Protein AF-0000000078039958 (afdb_homodimer)

Organism: NCBI:txid764290

pLDDT: mean 95.99, std 3.37, range [76.94, 98.94]

Nearest PDB structures (foldseek):
  6fdg-assembly1_D  TM=9.325E-01  e=1.953E-12  Staphylococcus aureus
  5kl9-assembly1_B  TM=9.185E-01  e=2.148E-10  Escherichia coli O157:H7
  5t06-assembly1_C  TM=9.312E-01  e=2.546E-10  Escherichia coli O157:H7
  5t06-assembly1_B  TM=9.084E-01  e=5.317E-10  Escherichia coli O157:H7
  5eo2-assembly2_C  TM=9.190E-01  e=1.392E-09  Staphylococcus aureus subsp. aureus Mu50

Secondary structure (DSSP, 8-state):
---EEEEPPGGGB-TTSSB-HHHHHHHHHHHHHHHHHHTT--HHHHHHTT-B--EEEEEEEE-S---TT-EEEEEEEEEEEETTEEEEEEEEE-TT--EEEEEEEEEE-B-TTSPBP-HHHH-HHHHHHHHHHHHH-/---EEEEPPGGGB-TTSSB-HHHHHHHHHHHHHHHHHHTT--HHHHHHTT-B--EEEEEEEE-S---TT-EEEEEEEEEEEETTEEEEEEEEE-TTS-EEEEEEEEEE-B-TTSPBP-HHHH-HHHHHHHHHHHHH-

Foldseek 3Di:
DWDDKDADAQVQADPVQWGDPVVVVVVVVVVVQVVCVVLPRHPVNCVVQQKDKDWDDKDKDFDATHHHRWMKIKDKAWDDDDFQKTKMWIWIATPVRHTGMIMMIMIGMAGNVRHGDGCCVPPVSSSVSNVVRVVVD/DWDDKDADAQVQADPVQWGDPVVVVVVVVVVVQVVCVVLPRHPVNCVVQQKDKDWDDKDKDFDATHHHRWMKIKDKAWDDDDFQKTKMWIWIATPVRHTGMIMMIMIGMAGNVRHGDGCCVPPVSSSVSNVVRVVVD

Solvent-accessible surface area (backbone atoms only — not comparable to full-atom values): 14272 Å² total; per-residue (Å²): 88,75,83,47,69,45,68,40,46,72,86,47,36,42,98,86,58,29,49,36,76,48,52,58,54,50,48,50,50,54,48,48,50,52,49,31,44,74,59,70,56,31,66,68,56,40,47,74,72,41,38,44,67,52,70,38,30,39,36,38,38,46,68,42,88,51,33,63,71,38,38,35,38,42,34,41,43,72,73,39,81,52,65,38,34,40,24,37,37,38,44,28,24,38,81,86,66,48,62,28,34,42,35,38,38,30,31,38,31,24,37,82,86,69,43,76,36,51,38,60,78,78,36,44,68,46,41,52,52,51,52,52,52,53,72,71,103,89,76,84,46,70,45,67,40,46,73,85,48,35,43,98,86,58,29,50,37,75,47,51,58,54,50,47,50,51,54,48,48,50,52,51,30,43,77,59,71,55,30,64,68,56,39,47,74,72,40,37,46,68,53,71,38,30,40,34,40,37,47,69,43,87,53,33,64,72,38,39,34,38,43,35,41,45,71,73,39,82,52,67,36,34,42,23,36,38,37,43,30,23,38,80,85,66,47,63,28,33,42,36,38,38,32,32,40,31,24,37,83,85,70,43,75,36,50,38,60,77,78,36,44,68,45,42,51,53,53,51,52,52,54,72,71,103

InterPro domains:
  IPR006684 Acyl-CoA thioester hydrolase YbgC/YbaW family [PIRSF003230] (4-121)
  IPR006684 Acyl-CoA thioester hydrolase YbgC/YbaW family [TIGR00051] (7-118)
  IPR029069 HotDog domain superfamily [SSF54637] (5-128)
  IPR050563 4-hydroxybenzoyl-CoA thioesterase [PTHR31793] (6-135)

Structure (mmCIF, N/CA/C/O backbone):
data_AF-0000000078039958-model_v1
#
loop_
_entity.id
_entity.type
_entity.pdbx_description
1 polymer Esterase
#
loop_
_atom_site.group_PDB
_atom_site.id
_atom_site.type_symbol
_atom_site.label_atom_id
_atom_site.label_alt_id
_atom_site.label_comp_id
_atom_site.label_asym_id
_atom_site.label_entity_id
_atom_site.label_seq_id
_atom_site.pdbx_PDB_ins_code
_atom_site.Cartn_x
_atom_site.Cartn_y
_atom_site.Cartn_z
_atom_site.occupancy
_atom_site.B_iso_or_equiv
_atom_site.auth_seq_id
_atom_site.auth_comp_id
_atom_site.auth_asym_id
_atom_site.auth_atom_id
_atom_site.pdbx_PDB_model_num
ATOM 1 N N . MET A 1 1 ? -7.562 14.406 13.008 1 90.88 1 MET A N 1
ATOM 2 C CA . MET A 1 1 ? -8.219 15.406 12.172 1 90.88 1 MET A CA 1
ATOM 3 C C . MET A 1 1 ? -9.234 14.758 11.242 1 90.88 1 MET A C 1
ATOM 5 O O . MET A 1 1 ? -8.961 13.719 10.633 1 90.88 1 MET A O 1
ATOM 9 N N . LYS A 1 2 ? -10.375 15.367 11.234 1 90.62 2 LYS A N 1
ATOM 10 C CA . LYS A 1 2 ? -11.492 14.938 10.391 1 90.62 2 LYS A CA 1
ATOM 11 C C . LYS A 1 2 ? -11.805 15.984 9.32 1 90.62 2 LYS A C 1
ATOM 13 O O . LYS A 1 2 ? -11.383 17.141 9.422 1 90.62 2 LYS A O 1
ATOM 18 N N . GLY A 1 3 ? -12.469 15.523 8.227 1 89 3 GLY A N 1
ATOM 19 C CA . GLY A 1 3 ? -12.977 16.516 7.297 1 89 3 GLY A CA 1
ATOM 20 C C . GLY A 1 3 ? -12.516 16.281 5.871 1 89 3 GLY A C 1
ATOM 21 O O . GLY A 1 3 ? -13.086 16.828 4.93 1 89 3 GLY A O 1
ATOM 22 N N . PHE A 1 4 ? -11.414 15.438 5.801 1 97.81 4 PHE A N 1
ATOM 23 C CA . PHE A 1 4 ? -10.961 15.18 4.438 1 97.81 4 PHE A CA 1
ATOM 24 C C . PHE A 1 4 ? -11.773 14.055 3.803 1 97.81 4 PHE A C 1
ATOM 26 O O . PHE A 1 4 ? -12.055 13.047 4.445 1 97.81 4 PHE A O 1
ATOM 33 N N . THR A 1 5 ? -12.148 14.297 2.535 1 98.69 5 THR A N 1
ATOM 34 C CA . THR A 1 5 ? -12.883 13.25 1.818 1 98.69 5 THR A CA 1
ATOM 35 C C . THR A 1 5 ? -12.281 13.031 0.431 1 98.69 5 THR A C 1
ATOM 37 O O . THR A 1 5 ? -11.711 13.945 -0.157 1 98.69 5 THR A O 1
ATOM 40 N N . HIS A 1 6 ? -12.398 11.859 -0.016 1 98.81 6 HIS A N 1
ATOM 41 C CA . HIS A 1 6 ? -12.055 11.484 -1.384 1 98.81 6 HIS A CA 1
ATOM 42 C C . HIS A 1 6 ? -13.242 10.82 -2.084 1 98.81 6 HIS A C 1
ATOM 44 O O . HIS A 1 6 ? -13.828 9.875 -1.559 1 98.81 6 HIS A O 1
ATOM 50 N N . LYS A 1 7 ? -13.609 11.375 -3.172 1 98.81 7 LYS A N 1
ATOM 51 C CA . LYS A 1 7 ? -14.602 10.703 -4.012 1 98.81 7 LYS A CA 1
ATOM 52 C C . LYS A 1 7 ? -13.93 9.727 -4.973 1 98.81 7 LYS A C 1
ATOM 54 O O . LYS A 1 7 ? -13.117 10.125 -5.812 1 98.81 7 LYS A O 1
ATOM 59 N N . VAL A 1 8 ? -14.305 8.469 -4.855 1 98.88 8 VAL A N 1
ATOM 60 C CA . VAL A 1 8 ? -13.672 7.434 -5.668 1 98.88 8 VAL A CA 1
ATOM 61 C C . VAL A 1 8 ? -13.914 7.723 -7.148 1 98.88 8 VAL A C 1
ATOM 63 O O . VAL A 1 8 ? -15.047 7.941 -7.57 1 98.88 8 VAL A O 1
ATOM 66 N N . GLN A 1 9 ? -12.938 7.711 -7.906 1 98.75 9 GLN A N 1
ATOM 67 C CA . GLN A 1 9 ? -13 7.965 -9.344 1 98.75 9 GLN A CA 1
ATOM 68 C C . GLN A 1 9 ? -13.188 6.668 -10.125 1 98.75 9 GLN A C 1
ATOM 70 O O . GLN A 1 9 ? -12.805 5.594 -9.656 1 98.75 9 GLN A O 1
ATOM 75 N N . TYR A 1 10 ? -13.641 6.848 -11.344 1 98.5 10 TYR A N 1
ATOM 76 C CA . TYR A 1 10 ? -13.898 5.691 -12.195 1 98.5 10 TYR A CA 1
ATOM 77 C C . TYR A 1 10 ? -12.609 4.93 -12.484 1 98.5 10 TYR A C 1
ATOM 79 O O . TYR A 1 10 ? -12.586 3.697 -12.422 1 98.5 10 TYR A O 1
ATOM 87 N N . TYR A 1 11 ? -11.523 5.555 -12.727 1 98 11 TYR A N 1
ATOM 88 C CA . TYR A 1 11 ? -10.25 4.957 -13.117 1 98 11 TYR A CA 1
ATOM 89 C C . TYR A 1 11 ? -9.555 4.324 -11.922 1 98 11 TYR A C 1
ATOM 91 O O . TYR A 1 11 ? -8.492 3.709 -12.062 1 98 11 TYR A O 1
ATOM 99 N N . GLU A 1 12 ? -10.086 4.488 -10.742 1 98.5 12 GLU A N 1
ATOM 100 C CA . GLU A 1 12 ? -9.5 3.902 -9.539 1 98.5 12 GLU A CA 1
ATOM 101 C C . GLU A 1 12 ? -10.047 2.5 -9.281 1 98.5 12 GLU A C 1
ATOM 103 O O . GLU A 1 12 ? -9.586 1.807 -8.375 1 98.5 12 GLU A O 1
ATOM 108 N N . THR A 1 13 ? -11.07 2.096 -10.039 1 98.12 13 THR A N 1
ATOM 109 C CA . THR A 1 13 ? -11.656 0.767 -9.891 1 98.12 13 THR A CA 1
ATOM 110 C C . THR A 1 13 ? -10.953 -0.237 -10.805 1 98.12 13 THR A C 1
ATOM 112 O O . THR A 1 13 ? -10.266 0.151 -11.75 1 98.12 13 THR A O 1
ATOM 115 N N . ASP A 1 14 ? -11.086 -1.518 -10.445 1 95.62 14 ASP A N 1
ATOM 116 C CA . ASP A 1 14 ? -10.453 -2.562 -11.242 1 95.62 14 ASP A CA 1
ATOM 117 C C . ASP A 1 14 ? -11.5 -3.438 -11.93 1 95.62 14 ASP A C 1
ATOM 119 O O . ASP A 1 14 ? -12.68 -3.084 -11.977 1 95.62 14 ASP A O 1
ATOM 123 N N . ARG A 1 15 ? -11.031 -4.543 -12.547 1 89.94 15 ARG A N 1
ATOM 124 C CA . ARG A 1 15 ? -11.883 -5.41 -13.352 1 89.94 15 ARG A CA 1
ATOM 125 C C . ARG A 1 15 ? -13.055 -5.953 -12.531 1 89.94 15 ARG A C 1
ATOM 127 O O . ARG A 1 15 ? -14.102 -6.289 -13.086 1 89.94 15 ARG A O 1
ATOM 134 N N . MET A 1 16 ? -12.914 -5.949 -11.227 1 89.88 16 MET A N 1
ATOM 135 C CA . MET A 1 16 ? -13.961 -6.477 -10.359 1 89.88 16 MET A CA 1
ATOM 136 C C . MET A 1 16 ? -14.977 -5.395 -10.016 1 89.88 16 MET A C 1
ATOM 138 O O . MET A 1 16 ? -15.953 -5.652 -9.312 1 89.88 16 MET A O 1
ATOM 142 N N . GLY A 1 17 ? -14.68 -4.121 -10.5 1 94.5 17 GLY A N 1
ATOM 143 C CA . GLY A 1 17 ? -15.609 -3.025 -10.273 1 94.5 17 GLY A CA 1
ATOM 144 C C . GLY A 1 17 ? -15.445 -2.377 -8.914 1 94.5 17 GLY A C 1
ATOM 145 O O . GLY A 1 17 ? -16.312 -1.631 -8.461 1 94.5 17 GLY A O 1
ATOM 146 N N . ILE A 1 18 ? -14.398 -2.707 -8.258 1 96.75 18 ILE A N 1
ATOM 147 C CA . ILE A 1 18 ? -14.156 -2.135 -6.941 1 96.75 18 ILE A CA 1
ATOM 148 C C . ILE A 1 18 ? -12.852 -1.344 -6.957 1 96.75 18 ILE A C 1
ATOM 150 O O . ILE A 1 18 ? -12.047 -1.473 -7.887 1 96.75 18 ILE A O 1
ATOM 154 N N . THR A 1 19 ? -12.664 -0.545 -5.965 1 98.62 19 THR A N 1
ATOM 155 C CA . THR A 1 19 ? -11.445 0.247 -5.848 1 98.62 19 THR A CA 1
ATOM 156 C C . THR A 1 19 ? -10.219 -0.657 -5.75 1 98.62 19 THR A C 1
ATOM 158 O O . THR A 1 19 ? -10.164 -1.548 -4.898 1 98.62 19 THR A O 1
ATOM 161 N N . HIS A 1 20 ? -9.297 -0.404 -6.605 1 98.5 20 HIS A N 1
ATOM 162 C CA . HIS A 1 20 ? -8.039 -1.127 -6.512 1 98.5 20 HIS A CA 1
ATOM 163 C C . HIS A 1 20 ? -7.316 -0.813 -5.203 1 98.5 20 HIS A C 1
ATOM 165 O O . HIS A 1 20 ? -7.211 0.352 -4.812 1 98.5 20 HIS A O 1
ATOM 171 N N . HIS A 1 21 ? -6.754 -1.783 -4.598 1 98.69 21 HIS A N 1
ATOM 172 C CA . HIS A 1 21 ? -6.227 -1.665 -3.242 1 98.69 21 HIS A CA 1
ATOM 173 C C . HIS A 1 21 ? -5.066 -0.679 -3.188 1 98.69 21 HIS A C 1
ATOM 175 O O . HIS A 1 21 ? -4.82 -0.058 -2.15 1 98.69 21 HIS A O 1
ATOM 181 N N . SER A 1 22 ? -4.34 -0.482 -4.25 1 98.69 22 SER A N 1
ATOM 182 C CA . SER A 1 22 ? -3.207 0.44 -4.246 1 98.69 22 SER A CA 1
ATOM 183 C C . SER A 1 22 ? -3.674 1.886 -4.109 1 98.69 22 SER A C 1
ATOM 185 O O . SER A 1 22 ? -2.902 2.756 -3.703 1 98.69 22 SER A O 1
ATOM 187 N N . ASN A 1 23 ? -4.906 2.174 -4.438 1 98.81 23 ASN A N 1
ATOM 188 C CA . ASN A 1 23 ? -5.395 3.549 -4.422 1 98.81 23 ASN A CA 1
ATOM 189 C C . ASN A 1 23 ? -5.617 4.047 -2.994 1 98.81 23 ASN A C 1
ATOM 191 O O . ASN A 1 23 ? -5.48 5.242 -2.723 1 98.81 23 ASN A O 1
ATOM 195 N N . TYR A 1 24 ? -5.871 3.156 -2.088 1 98.88 24 TYR A N 1
ATOM 196 C CA . TYR A 1 24 ? -6.004 3.562 -0.693 1 98.88 24 TYR A CA 1
ATOM 197 C C . TYR A 1 24 ? -4.703 4.164 -0.173 1 98.88 24 TYR A C 1
ATOM 199 O O . TYR A 1 24 ? -4.723 5.09 0.641 1 98.88 24 TYR A O 1
ATOM 207 N N . VAL A 1 25 ? -3.615 3.645 -0.659 1 98.88 25 VAL A N 1
ATOM 208 C CA . VAL A 1 25 ? -2.303 4.188 -0.314 1 98.88 25 VAL A CA 1
ATOM 209 C C . VAL A 1 25 ? -2.18 5.613 -0.839 1 98.88 25 VAL A C 1
ATOM 211 O O . VAL A 1 25 ? -1.631 6.484 -0.16 1 98.88 25 VAL A O 1
ATOM 214 N N . ARG A 1 26 ? -2.676 5.883 -2.016 1 98.69 26 ARG A N 1
ATOM 215 C CA . ARG A 1 26 ? -2.662 7.223 -2.588 1 98.69 26 ARG A CA 1
ATOM 216 C C . ARG A 1 26 ? -3.561 8.164 -1.795 1 98.69 26 ARG A C 1
ATOM 218 O O . ARG A 1 26 ? -3.221 9.336 -1.596 1 98.69 26 ARG A O 1
ATOM 225 N N . TRP A 1 27 ? -4.66 7.652 -1.305 1 98.88 27 TRP A N 1
ATOM 226 C CA . TRP A 1 27 ? -5.559 8.477 -0.506 1 98.88 27 TRP A CA 1
ATOM 227 C C . TRP A 1 27 ? -4.914 8.859 0.823 1 98.88 27 TRP A C 1
ATOM 229 O O . TRP A 1 27 ? -5.16 9.945 1.352 1 98.88 27 TRP A O 1
ATOM 239 N N . MET A 1 28 ? -4.109 7.941 1.383 1 98.81 28 MET A N 1
ATOM 240 C CA . MET A 1 28 ? -3.322 8.297 2.559 1 98.81 28 MET A CA 1
ATOM 241 C C . MET A 1 28 ? -2.494 9.555 2.295 1 98.81 28 MET A C 1
ATOM 243 O O . MET A 1 28 ? -2.41 10.438 3.148 1 98.81 28 MET A O 1
ATOM 247 N N . GLU A 1 29 ? -1.864 9.586 1.15 1 98.25 29 GLU A N 1
ATOM 248 C CA . GLU A 1 29 ? -1.043 10.742 0.789 1 98.25 29 GLU A CA 1
ATOM 249 C C . GLU A 1 29 ? -1.885 12.008 0.682 1 98.25 29 GLU A C 1
ATOM 251 O O . GLU A 1 29 ? -1.485 13.07 1.167 1 98.25 29 GLU A O 1
ATOM 256 N N . GLU A 1 30 ? -3.047 11.891 0.035 1 98.25 30 GLU A N 1
ATOM 257 C CA . GLU A 1 30 ? -3.936 13.039 -0.053 1 98.25 30 GLU A CA 1
ATOM 258 C C . GLU A 1 30 ? -4.293 13.57 1.334 1 98.25 30 GLU A C 1
ATOM 260 O O . GLU A 1 30 ? -4.234 14.781 1.578 1 98.25 30 GLU A O 1
ATOM 265 N N . ALA A 1 31 ? -4.637 12.641 2.184 1 98.5 31 ALA A N 1
ATOM 266 C CA . ALA A 1 31 ? -5.023 13.008 3.543 1 98.5 31 ALA A CA 1
ATOM 267 C C . ALA A 1 31 ? -3.854 13.633 4.297 1 98.5 31 ALA A C 1
ATOM 269 O O . ALA A 1 31 ? -4.031 14.602 5.039 1 98.5 31 ALA A O 1
ATOM 270 N N . ARG A 1 32 ? -2.688 13.109 4.125 1 97.12 32 ARG A N 1
ATOM 271 C CA . ARG A 1 32 ? -1.499 13.617 4.801 1 97.12 32 ARG A CA 1
ATOM 272 C C . ARG A 1 32 ? -1.164 15.031 4.336 1 97.12 32 ARG A C 1
ATOM 274 O O . ARG A 1 32 ? -0.791 15.883 5.141 1 97.12 32 ARG A O 1
ATOM 281 N N . VAL A 1 33 ? -1.262 15.242 3.039 1 96.19 33 VAL A N 1
ATOM 282 C CA . VAL A 1 33 ? -1.002 16.562 2.482 1 96.19 33 VAL A CA 1
ATOM 283 C C . VAL A 1 33 ? -2 17.562 3.053 1 96.19 33 VAL A C 1
ATOM 285 O O . VAL A 1 33 ? -1.618 18.672 3.469 1 96.19 33 VAL A O 1
ATOM 288 N N . TYR A 1 34 ? -3.242 17.188 3.119 1 97.12 34 TYR A N 1
ATOM 289 C CA . TYR A 1 34 ? -4.277 18.016 3.732 1 97.12 34 TYR A CA 1
ATOM 290 C C . TYR A 1 34 ? -3.936 18.328 5.184 1 97.12 34 TYR A C 1
ATOM 292 O O . TYR A 1 34 ? -4 19.484 5.609 1 97.12 34 TYR A O 1
ATOM 300 N N . PHE A 1 35 ? -3.561 17.312 5.934 1 97.31 35 PHE A N 1
ATOM 301 C CA . PHE A 1 35 ? -3.203 17.453 7.34 1 97.31 35 PHE A CA 1
ATOM 302 C C . PHE A 1 35 ? -2.066 18.453 7.512 1 97.31 35 PHE A C 1
ATOM 304 O O . PHE A 1 35 ? -2.162 19.375 8.32 1 97.31 35 PHE A O 1
ATOM 311 N N . LEU A 1 36 ? -1.029 18.25 6.742 1 95.88 36 LEU A N 1
ATOM 312 C CA . LEU A 1 36 ? 0.153 19.109 6.84 1 95.88 36 LEU A CA 1
ATOM 313 C C . LEU A 1 36 ? -0.19 20.547 6.508 1 95.88 36 LEU A C 1
ATOM 315 O O . LEU A 1 36 ? 0.306 21.469 7.156 1 95.88 36 LEU A O 1
ATOM 319 N N . ASP A 1 37 ? -1.012 20.703 5.496 1 95.06 37 ASP A N 1
ATOM 320 C CA . ASP A 1 37 ? -1.476 22.047 5.16 1 95.06 37 ASP A CA 1
ATOM 321 C C . ASP A 1 37 ? -2.201 22.688 6.34 1 95.06 37 ASP A C 1
ATOM 323 O O . ASP A 1 37 ? -1.91 23.828 6.707 1 95.06 37 ASP A O 1
ATOM 327 N N . GLU A 1 38 ? -3.055 21.984 6.949 1 94.38 38 GLU A N 1
ATOM 328 C CA . GLU A 1 38 ? -3.9 22.5 8.031 1 94.38 38 GLU A CA 1
ATOM 329 C C . GLU A 1 38 ? -3.07 22.859 9.258 1 94.38 38 GLU A C 1
ATOM 331 O O . GLU A 1 38 ? -3.424 23.781 9.992 1 94.38 38 GLU A O 1
ATOM 336 N N . VAL A 1 39 ? -1.974 22.203 9.406 1 94.06 39 VAL A N 1
ATOM 337 C CA . VAL A 1 39 ? -1.211 22.438 10.625 1 94.06 39 VAL A CA 1
ATOM 338 C C . VAL A 1 39 ? -0.04 23.375 10.328 1 94.06 39 VAL A C 1
ATOM 340 O O . VAL A 1 39 ? 0.828 23.578 11.18 1 94.06 39 VAL A O 1
ATOM 343 N N . GLY A 1 40 ? 0.08 23.828 9.102 1 91.75 40 GLY A N 1
ATOM 344 C CA . GLY A 1 40 ? 0.988 24.922 8.805 1 91.75 40 GLY A CA 1
ATOM 345 C C . GLY A 1 40 ? 2.326 24.453 8.266 1 91.75 40 GLY A C 1
ATOM 346 O O . GLY A 1 40 ? 3.322 25.188 8.352 1 91.75 40 GLY A O 1
ATOM 347 N N . LEU A 1 41 ? 2.438 23.234 7.824 1 93 41 LEU A N 1
ATOM 348 C CA . LEU A 1 41 ? 3.648 22.719 7.191 1 93 41 LEU A CA 1
ATOM 349 C C . LEU A 1 41 ? 3.33 22.078 5.848 1 93 41 LEU A C 1
ATOM 351 O O . LEU A 1 41 ? 3.59 20.891 5.645 1 93 41 LEU A O 1
ATOM 355 N N . PRO A 1 42 ? 2.871 22.938 4.965 1 93.88 42 PRO A N 1
ATOM 356 C CA . PRO A 1 42 ? 2.527 22.375 3.658 1 93.88 42 PRO A CA 1
ATOM 357 C C . PRO A 1 42 ? 3.744 21.828 2.916 1 93.88 42 PRO A C 1
ATOM 359 O O . PRO A 1 42 ? 4.863 22.297 3.123 1 93.88 42 PRO A O 1
ATOM 362 N N . TYR A 1 43 ? 3.488 20.875 2.07 1 90.06 43 TYR A N 1
ATOM 363 C CA . TYR A 1 43 ? 4.547 20.156 1.381 1 90.06 43 TYR A CA 1
ATOM 364 C C . TYR A 1 43 ? 5.41 21.094 0.556 1 90.06 43 TYR A C 1
ATOM 366 O O . TYR A 1 43 ? 6.625 20.906 0.454 1 90.06 43 TYR A O 1
ATOM 374 N N . ASP A 1 44 ? 4.82 22.031 -0.033 1 89.88 44 ASP A N 1
ATOM 375 C CA . ASP A 1 44 ? 5.59 22.969 -0.851 1 89.88 44 ASP A CA 1
ATOM 376 C C . ASP A 1 44 ? 6.582 23.75 0.001 1 89.88 44 ASP A C 1
ATOM 378 O O . ASP A 1 44 ? 7.664 24.109 -0.466 1 89.88 44 ASP A O 1
ATOM 382 N N . LYS A 1 45 ? 6.207 24.094 1.227 1 90.38 45 LYS A N 1
ATOM 383 C CA . LYS A 1 45 ? 7.145 24.734 2.146 1 90.38 45 LYS A CA 1
ATOM 384 C C . LYS A 1 45 ? 8.312 23.797 2.475 1 90.38 45 LYS A C 1
ATOM 386 O O . LYS A 1 45 ? 9.469 24.234 2.5 1 90.38 45 LYS A O 1
ATOM 391 N N . LEU A 1 46 ? 7.992 22.547 2.812 1 91.31 46 LEU A N 1
ATOM 392 C CA . LEU A 1 46 ? 9.031 21.547 3.061 1 91.31 46 LEU A CA 1
ATOM 393 C C . LEU A 1 46 ? 10.031 21.516 1.911 1 91.31 46 LEU A C 1
ATOM 395 O O . LEU A 1 46 ? 11.242 21.578 2.135 1 91.31 46 LEU A O 1
ATOM 399 N N . GLU A 1 47 ? 9.555 21.453 0.761 1 89.25 47 GLU A N 1
ATOM 400 C CA . GLU A 1 47 ? 10.391 21.391 -0.434 1 89.25 47 GLU A CA 1
ATOM 401 C C . GLU A 1 47 ? 11.234 22.656 -0.582 1 89.25 47 GLU A C 1
ATOM 403 O O . GLU A 1 47 ? 12.414 22.578 -0.918 1 89.25 47 GLU A O 1
ATOM 408 N N . ALA A 1 48 ? 10.641 23.812 -0.4 1 92.31 48 ALA A N 1
ATOM 409 C CA . ALA A 1 48 ? 11.336 25.094 -0.497 1 92.31 48 ALA A CA 1
ATOM 410 C C . ALA A 1 48 ? 12.492 25.172 0.502 1 92.31 48 ALA A C 1
ATOM 412 O O . ALA A 1 48 ? 13.516 25.781 0.224 1 92.31 48 ALA A O 1
ATOM 413 N N . ASP A 1 49 ? 12.312 24.516 1.604 1 93.81 49 ASP A N 1
ATOM 414 C CA . ASP A 1 49 ? 13.328 24.5 2.652 1 93.81 49 ASP A CA 1
ATOM 415 C C . ASP A 1 49 ? 14.383 23.438 2.371 1 93.81 49 ASP A C 1
ATOM 417 O O . ASP A 1 49 ? 15.328 23.266 3.15 1 93.81 49 ASP A O 1
ATOM 421 N N . GLY A 1 50 ? 14.188 22.734 1.277 1 92.44 50 GLY A N 1
ATOM 422 C CA . GLY A 1 50 ? 15.148 21.703 0.905 1 92.44 50 GLY A CA 1
ATOM 423 C C . GLY A 1 50 ? 14.992 20.422 1.693 1 92.44 50 GLY A C 1
ATOM 424 O O . GLY A 1 50 ? 15.945 19.656 1.841 1 92.44 50 GLY A O 1
ATOM 425 N N . ILE A 1 51 ? 13.82 20.25 2.262 1 93.69 51 ILE A N 1
ATOM 426 C CA . ILE A 1 51 ? 13.562 19.078 3.074 1 93.69 51 ILE A CA 1
ATOM 427 C C . ILE A 1 51 ? 12.766 18.047 2.268 1 93.69 51 ILE A C 1
ATOM 429 O O . ILE A 1 51 ? 11.805 18.406 1.576 1 93.69 51 ILE A O 1
ATOM 433 N N . ILE A 1 52 ? 13.227 16.812 2.312 1 91.88 52 ILE A N 1
ATOM 434 C CA . ILE A 1 52 ? 12.477 15.727 1.7 1 91.88 52 ILE A CA 1
ATOM 435 C C . ILE A 1 52 ? 11.883 14.836 2.789 1 91.88 52 ILE A C 1
ATOM 437 O O . ILE A 1 52 ? 12.469 14.68 3.863 1 91.88 52 ILE A O 1
ATOM 441 N N . SER A 1 53 ? 10.719 14.328 2.553 1 93.69 53 SER A N 1
ATOM 442 C CA . SER A 1 53 ? 10.008 13.469 3.496 1 93.69 53 SER A CA 1
ATOM 443 C C . SER A 1 53 ? 9.625 12.141 2.854 1 93.69 53 SER A C 1
ATOM 445 O O . SER A 1 53 ? 8.469 11.938 2.482 1 93.69 53 SER A O 1
ATOM 447 N N . PRO A 1 54 ? 10.531 11.242 2.775 1 94.75 54 PRO A N 1
ATOM 448 C CA . PRO A 1 54 ? 10.219 9.953 2.156 1 94.75 54 PRO A CA 1
ATOM 449 C C . PRO A 1 54 ? 9.266 9.109 3.002 1 94.75 54 PRO A C 1
ATOM 451 O O . PRO A 1 54 ? 9.336 9.141 4.234 1 94.75 54 PRO A O 1
ATOM 454 N N . VAL A 1 55 ? 8.375 8.461 2.359 1 98.12 55 VAL A N 1
ATOM 455 C CA . VAL A 1 55 ? 7.602 7.406 3.01 1 98.12 55 VAL A CA 1
ATOM 456 C C . VAL A 1 55 ? 8.492 6.195 3.271 1 98.12 55 VAL A C 1
ATOM 458 O O . VAL A 1 55 ? 9.133 5.676 2.352 1 98.12 55 VAL A O 1
ATOM 461 N N . THR A 1 56 ? 8.492 5.727 4.496 1 98.31 56 THR A N 1
ATOM 462 C CA . THR A 1 56 ? 9.391 4.625 4.828 1 98.31 56 THR A CA 1
ATOM 463 C C . THR A 1 56 ? 8.602 3.338 5.062 1 98.31 56 THR A C 1
ATOM 465 O O . THR A 1 56 ? 9.172 2.244 5.051 1 98.31 56 THR A O 1
ATOM 468 N N . ALA A 1 57 ? 7.355 3.482 5.301 1 98.88 57 ALA A N 1
ATOM 469 C CA . ALA A 1 57 ? 6.508 2.307 5.469 1 98.88 57 ALA A CA 1
ATOM 470 C C . ALA A 1 57 ? 5.039 2.654 5.258 1 98.88 57 ALA A C 1
ATOM 472 O O . ALA A 1 57 ? 4.613 3.775 5.539 1 98.88 57 ALA A O 1
ATOM 473 N N . VAL A 1 58 ? 4.301 1.711 4.773 1 98.88 58 VAL A N 1
ATOM 474 C CA . VAL A 1 58 ? 2.846 1.802 4.75 1 98.88 58 VAL A CA 1
ATOM 475 C C . VAL A 1 58 ? 2.236 0.449 5.113 1 98.88 58 VAL A C 1
ATOM 477 O O . VAL A 1 58 ? 2.836 -0.598 4.859 1 98.88 58 VAL A O 1
ATOM 480 N N . ASP A 1 59 ? 1.084 0.496 5.66 1 98.62 59 ASP A N 1
ATOM 481 C CA . ASP A 1 59 ? 0.266 -0.707 5.789 1 98.62 59 ASP A CA 1
ATOM 482 C C . ASP A 1 59 ? -1.22 -0.374 5.68 1 98.62 59 ASP A C 1
ATOM 484 O O . ASP A 1 59 ? -1.648 0.714 6.07 1 98.62 59 ASP A O 1
ATOM 488 N N . CYS A 1 60 ? -1.928 -1.206 5.137 1 98.88 60 CYS A N 1
ATOM 489 C CA . CYS A 1 60 ? -3.373 -1.107 4.965 1 98.88 60 CYS A CA 1
ATOM 490 C C . CYS A 1 60 ? -4.059 -2.414 5.344 1 98.88 60 CYS A C 1
ATOM 492 O O . CYS A 1 60 ? -3.592 -3.494 4.977 1 98.88 60 CYS A O 1
ATOM 494 N N . HIS A 1 61 ? -5.078 -2.309 6.059 1 98.94 61 HIS A N 1
ATOM 495 C CA . HIS A 1 61 ? -6.027 -3.385 6.32 1 98.94 61 HIS A CA 1
ATOM 496 C C . HIS A 1 61 ? -7.391 -3.08 5.711 1 98.94 61 HIS A C 1
ATOM 498 O O . HIS A 1 61 ? -8.086 -2.164 6.164 1 98.94 61 HIS A O 1
ATOM 504 N N . TYR A 1 62 ? -7.727 -3.838 4.727 1 98.81 62 TYR A N 1
ATOM 505 C CA . TYR A 1 62 ? -8.961 -3.609 3.977 1 98.81 62 TYR A CA 1
ATOM 506 C C . TYR A 1 62 ? -10.117 -4.387 4.582 1 98.81 62 TYR A C 1
ATOM 508 O O . TYR A 1 62 ? -10.094 -5.621 4.625 1 98.81 62 TYR A O 1
ATOM 516 N N . LYS A 1 63 ? -11.102 -3.682 4.98 1 98.56 63 LYS A N 1
ATOM 517 C CA . LYS A 1 63 ? -12.172 -4.277 5.781 1 98.56 63 LYS A CA 1
ATOM 518 C C . LYS A 1 63 ? -13.43 -4.477 4.945 1 98.56 63 LYS A C 1
ATOM 520 O O . LYS A 1 63 ? -14.227 -5.375 5.223 1 98.56 63 LYS A O 1
ATOM 525 N N . ALA A 1 64 ? -13.656 -3.584 4.043 1 97.69 64 ALA A N 1
ATOM 526 C CA . ALA A 1 64 ? -14.773 -3.646 3.104 1 97.69 64 ALA A CA 1
ATOM 527 C C . ALA A 1 64 ? -14.406 -3.01 1.768 1 97.69 64 ALA A C 1
ATOM 529 O O . ALA A 1 64 ? -13.477 -2.205 1.691 1 97.69 64 ALA A O 1
ATOM 530 N N . THR A 1 65 ? -15.148 -3.348 0.753 1 96.25 65 THR A N 1
ATOM 531 C CA . THR A 1 65 ? -14.852 -2.826 -0.576 1 96.25 65 THR A CA 1
ATOM 532 C C . THR A 1 65 ? -15.461 -1.439 -0.762 1 96.25 65 THR A C 1
ATOM 534 O O . THR A 1 65 ? -16.422 -1.079 -0.074 1 96.25 65 THR A O 1
ATOM 537 N N . SER A 1 66 ? -14.875 -0.603 -1.556 1 98.31 66 SER A N 1
ATOM 538 C CA . SER A 1 66 ? -15.445 0.63 -2.09 1 98.31 66 SER A CA 1
ATOM 539 C C . SER A 1 66 ? -15.492 0.602 -3.615 1 98.31 66 SER A C 1
ATOM 541 O O . SER A 1 66 ? -14.898 -0.273 -4.242 1 98.31 66 SER A O 1
ATOM 543 N N . THR A 1 67 ? -16.312 1.481 -4.184 1 98.25 67 THR A N 1
ATOM 544 C CA . THR A 1 67 ? -16.438 1.505 -5.637 1 98.25 67 THR A CA 1
ATOM 545 C C . THR A 1 67 ? -16.672 2.928 -6.133 1 98.25 67 THR A C 1
ATOM 547 O O . THR A 1 67 ? -16.766 3.863 -5.336 1 98.25 67 THR A O 1
ATOM 550 N N . PHE A 1 68 ? -16.781 3.027 -7.398 1 98.38 68 PHE A N 1
ATOM 551 C CA . PHE A 1 68 ? -16.953 4.32 -8.055 1 98.38 68 PHE A CA 1
ATOM 552 C C . PHE A 1 68 ? -18.094 5.105 -7.426 1 98.38 68 PHE A C 1
ATOM 554 O O . PHE A 1 68 ? -19.156 4.543 -7.129 1 98.38 68 PHE A O 1
ATOM 561 N N . ALA A 1 69 ? -17.734 6.395 -7.227 1 97.75 69 ALA A N 1
ATOM 562 C CA . ALA A 1 69 ? -18.672 7.422 -6.789 1 97.75 69 ALA A CA 1
ATOM 563 C C . ALA A 1 69 ? -18.938 7.328 -5.289 1 97.75 69 ALA A C 1
ATOM 565 O O . ALA A 1 69 ? -19.578 8.203 -4.707 1 97.75 69 ALA A O 1
ATOM 566 N N . ASP A 1 70 ? -18.359 6.293 -4.66 1 98.69 70 ASP A N 1
ATOM 567 C CA . ASP A 1 70 ? -18.359 6.316 -3.203 1 98.69 70 ASP A CA 1
ATOM 568 C C . ASP A 1 70 ? -17.594 7.523 -2.672 1 98.69 70 ASP A C 1
ATOM 570 O O . ASP A 1 70 ? -16.609 7.949 -3.275 1 98.69 70 ASP A O 1
ATOM 574 N N . VAL A 1 71 ? -18.031 8.023 -1.599 1 98.81 71 VAL A N 1
ATOM 575 C CA . VAL A 1 71 ? -17.328 9.086 -0.891 1 98.81 71 VAL A CA 1
ATOM 576 C C . VAL A 1 71 ? -16.656 8.516 0.357 1 98.81 71 VAL A C 1
ATOM 578 O O . VAL A 1 71 ? -17.328 7.992 1.248 1 98.81 71 VAL A O 1
ATOM 581 N N . ILE A 1 72 ? -15.32 8.594 0.44 1 98.94 72 ILE A N 1
ATOM 582 C CA . ILE A 1 72 ? -14.531 8.031 1.528 1 98.94 72 ILE A CA 1
ATOM 583 C C . ILE A 1 72 ? -14.047 9.148 2.445 1 98.94 72 ILE A C 1
ATOM 585 O O . ILE A 1 72 ? -13.266 10.008 2.027 1 98.94 72 ILE A O 1
ATOM 589 N N . ALA A 1 73 ? -14.539 9.141 3.66 1 98.88 73 ALA A N 1
ATOM 590 C CA . ALA A 1 73 ? -13.992 10.008 4.695 1 98.88 73 ALA A CA 1
ATOM 591 C C . ALA A 1 73 ? -12.719 9.414 5.293 1 98.88 73 ALA A C 1
ATOM 593 O O . ALA A 1 73 ? -12.68 8.234 5.645 1 98.88 73 ALA A O 1
ATOM 594 N N . ILE A 1 74 ? -11.68 10.211 5.418 1 98.88 74 ILE A N 1
ATOM 595 C CA . ILE A 1 74 ? -10.406 9.75 5.949 1 98.88 74 ILE A CA 1
ATOM 596 C C . ILE A 1 74 ? -10.039 10.562 7.191 1 98.88 74 ILE A C 1
ATOM 598 O O . ILE A 1 74 ? -9.688 11.742 7.09 1 98.88 74 ILE A O 1
ATOM 602 N N . ASP A 1 75 ? -10.125 9.906 8.312 1 98.62 75 ASP A N 1
ATOM 603 C CA . ASP A 1 75 ? -9.625 10.477 9.562 1 98.62 75 ASP A CA 1
ATOM 604 C C . ASP A 1 75 ? -8.133 10.172 9.742 1 98.62 75 ASP A C 1
ATOM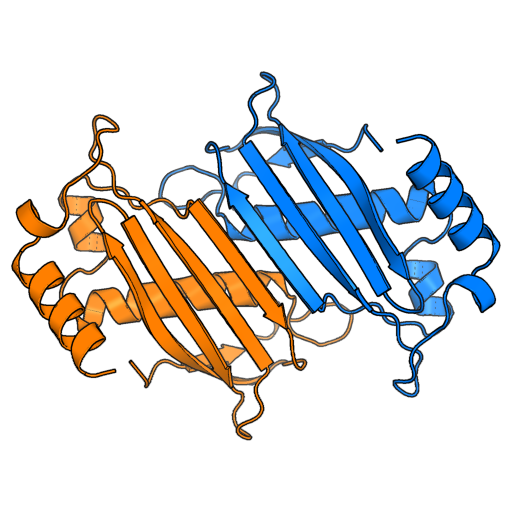 606 O O . ASP A 1 75 ? -7.715 9.016 9.625 1 98.62 75 ASP A O 1
ATOM 610 N N . ILE A 1 76 ? -7.395 11.172 10.055 1 98.5 76 ILE A N 1
ATOM 611 C CA . ILE A 1 76 ? -5.949 11.008 10.156 1 98.5 76 ILE A CA 1
ATOM 612 C C . ILE A 1 76 ? -5.465 11.523 11.508 1 98.5 76 ILE A C 1
ATOM 614 O O . ILE A 1 76 ? -5.926 12.562 11.992 1 98.5 76 ILE A O 1
ATOM 618 N N . ARG A 1 77 ? -4.566 10.82 12.117 1 97.44 77 ARG A N 1
ATOM 619 C CA . ARG A 1 77 ? -3.938 11.258 13.359 1 97.44 77 ARG A CA 1
ATOM 620 C C . ARG A 1 77 ? -2.451 10.914 13.375 1 97.44 77 ARG A C 1
ATOM 622 O O . ARG A 1 77 ? -2.021 9.969 12.711 1 97.44 77 ARG A O 1
ATOM 629 N N . VAL A 1 78 ? -1.723 11.625 14.164 1 97.56 78 VAL A N 1
ATOM 630 C CA . VAL A 1 78 ? -0.298 11.352 14.328 1 97.56 78 VAL A CA 1
ATOM 631 C C . VAL A 1 78 ? -0.101 10.25 15.367 1 97.56 78 VAL A C 1
ATOM 633 O O . VAL A 1 78 ? -0.622 10.344 16.484 1 97.56 78 VAL A O 1
ATOM 636 N N . SER A 1 79 ? 0.647 9.234 14.961 1 97.5 79 SER A N 1
ATOM 637 C CA . SER A 1 79 ? 0.861 8.109 15.867 1 97.5 79 SER A CA 1
ATOM 638 C C . SER A 1 79 ? 2.307 8.055 16.344 1 97.5 79 SER A C 1
ATOM 640 O O . SER A 1 79 ? 2.605 7.422 17.359 1 97.5 79 SER A O 1
ATOM 642 N N . ILE A 1 80 ? 3.193 8.594 15.633 1 96.5 80 ILE A N 1
ATOM 643 C CA . ILE A 1 80 ? 4.605 8.695 15.984 1 96.5 80 ILE A CA 1
ATOM 644 C C . ILE A 1 80 ? 5.09 10.125 15.781 1 96.5 80 ILE A C 1
ATOM 646 O O . ILE A 1 80 ? 4.844 10.727 14.734 1 96.5 80 ILE A O 1
ATOM 650 N N . LEU A 1 81 ? 5.621 10.703 16.672 1 96.19 81 LEU A N 1
ATOM 651 C CA . LEU A 1 81 ? 6.332 11.977 16.594 1 96.19 81 LEU A CA 1
ATOM 652 C C . LEU A 1 81 ? 7.613 11.93 17.422 1 96.19 81 LEU A C 1
ATOM 654 O O . LEU A 1 81 ? 7.59 12.164 18.625 1 96.19 81 LEU A O 1
ATOM 658 N N . LYS A 1 82 ? 8.648 11.617 16.75 1 93.25 82 LYS A N 1
ATOM 659 C CA . LYS A 1 82 ? 9.922 11.438 17.453 1 93.25 82 LYS A CA 1
ATOM 660 C C . LYS A 1 82 ? 11.102 11.734 16.531 1 93.25 82 LYS A C 1
ATOM 662 O O . LYS A 1 82 ? 11.289 11.055 15.516 1 93.25 82 LYS A O 1
ATOM 667 N N . GLY A 1 83 ? 11.859 12.742 16.984 1 92.69 83 GLY A N 1
ATOM 668 C CA . GLY A 1 83 ? 13.023 13.078 16.172 1 92.69 83 GLY A CA 1
ATOM 669 C C . GLY A 1 83 ? 12.672 13.477 14.75 1 92.69 83 GLY A C 1
ATOM 670 O O . GLY A 1 83 ? 11.953 14.453 14.531 1 92.69 83 GLY A O 1
ATOM 671 N N . ALA A 1 84 ? 13.211 12.641 13.812 1 92.56 84 ALA A N 1
ATOM 672 C CA . ALA A 1 84 ? 12.992 12.93 12.398 1 92.56 84 ALA A CA 1
ATOM 673 C C . ALA A 1 84 ? 11.938 12 11.805 1 92.56 84 ALA A C 1
ATOM 675 O O . ALA A 1 84 ? 11.898 11.773 10.594 1 92.56 84 ALA A O 1
ATOM 676 N N . LYS A 1 85 ? 11.078 11.477 12.703 1 95.69 85 LYS A N 1
ATOM 677 C CA . LYS A 1 85 ? 10.102 10.5 12.227 1 95.69 85 LYS A CA 1
ATOM 678 C C . LYS A 1 85 ? 8.68 10.945 12.531 1 95.69 85 LYS A C 1
ATOM 680 O O . LYS A 1 85 ? 8.406 11.469 13.617 1 95.69 85 LYS A O 1
ATOM 685 N N . LEU A 1 86 ? 7.871 10.75 11.609 1 96.81 86 LEU A N 1
ATOM 686 C CA . LEU A 1 86 ? 6.438 10.961 11.742 1 96.81 86 LEU A CA 1
ATOM 687 C C . LEU A 1 86 ? 5.66 9.727 11.297 1 96.81 86 LEU A C 1
ATOM 689 O O . LEU A 1 86 ? 5.969 9.133 10.266 1 96.81 86 LEU A O 1
ATOM 693 N N . GLY A 1 87 ? 4.746 9.305 12.086 1 98.31 87 GLY A N 1
ATOM 694 C CA . GLY A 1 87 ? 3.805 8.25 11.758 1 98.31 87 GLY A CA 1
ATOM 695 C C . GLY A 1 87 ? 2.359 8.711 11.781 1 98.31 87 GLY A C 1
ATOM 696 O O . GLY A 1 87 ? 1.973 9.516 12.625 1 98.31 87 GLY A O 1
ATOM 697 N N . PHE A 1 88 ? 1.586 8.211 10.883 1 98.69 88 PHE A N 1
ATOM 698 C CA . PHE A 1 88 ? 0.172 8.555 10.805 1 98.69 88 PHE A CA 1
ATOM 699 C C . PHE A 1 88 ? -0.694 7.301 10.797 1 98.69 88 PHE A C 1
ATOM 701 O O . PHE A 1 88 ? -0.343 6.301 10.164 1 98.69 88 PHE A O 1
ATOM 708 N N . ASP A 1 89 ? -1.779 7.395 11.445 1 98.81 89 ASP A N 1
ATOM 709 C CA . ASP A 1 89 ? -2.846 6.406 11.344 1 98.81 89 ASP A CA 1
ATOM 710 C C . ASP A 1 89 ? -4.043 6.969 10.578 1 98.81 89 ASP A C 1
ATOM 712 O O . ASP A 1 89 ? -4.375 8.148 10.711 1 98.81 89 ASP A O 1
ATOM 716 N N . TYR A 1 90 ? -4.66 6.121 9.844 1 98.88 90 TYR A N 1
ATOM 717 C CA . TYR A 1 90 ? -5.793 6.508 9.016 1 98.88 90 TYR A CA 1
ATOM 718 C C . TYR A 1 90 ? -6.988 5.594 9.266 1 98.88 90 TYR A C 1
ATOM 720 O O . TYR A 1 90 ? -6.832 4.371 9.344 1 98.88 90 TYR A O 1
ATOM 728 N N . VAL A 1 91 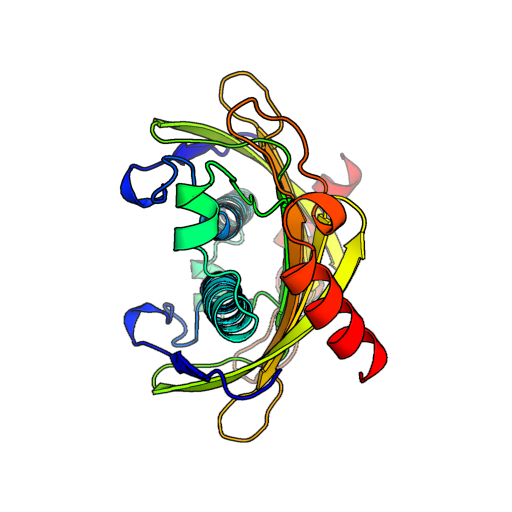? -8.117 6.148 9.375 1 98.88 91 VAL A N 1
ATOM 729 C CA . VAL A 1 91 ? -9.383 5.422 9.391 1 98.88 91 VAL A CA 1
ATOM 730 C C . VAL A 1 91 ? -10.273 5.914 8.258 1 98.88 91 VAL A C 1
ATOM 732 O O . VAL A 1 91 ? -10.617 7.098 8.195 1 98.88 91 VAL A O 1
ATOM 735 N N . MET A 1 92 ? -10.648 4.988 7.359 1 98.94 92 MET A N 1
ATOM 736 C CA . MET A 1 92 ? -11.43 5.348 6.18 1 98.94 92 MET A CA 1
ATOM 737 C C . MET A 1 92 ? -12.828 4.742 6.246 1 98.94 92 MET A C 1
ATOM 739 O O . MET A 1 92 ? -12.977 3.529 6.402 1 98.94 92 MET A O 1
ATOM 743 N N . THR A 1 93 ? -13.789 5.57 6.117 1 98.88 93 THR A N 1
ATOM 744 C CA . THR A 1 93 ? -15.18 5.137 6.125 1 98.88 93 THR A CA 1
ATOM 745 C C . THR A 1 93 ? -15.922 5.66 4.898 1 98.88 93 THR A C 1
ATOM 747 O O . THR A 1 93 ? -15.617 6.75 4.406 1 98.88 93 THR A O 1
ATOM 750 N N . ASN A 1 94 ? -16.859 4.871 4.387 1 98.75 94 ASN A N 1
ATOM 751 C CA . ASN A 1 94 ? -17.641 5.336 3.238 1 98.75 94 ASN A CA 1
ATOM 752 C C . ASN A 1 94 ? -18.828 6.195 3.666 1 98.75 94 ASN A C 1
ATOM 754 O O . ASN A 1 94 ? -18.969 6.512 4.848 1 98.75 94 ASN A O 1
ATOM 758 N N . GLN A 1 95 ? -19.641 6.602 2.699 1 98.31 95 GLN A N 1
ATOM 759 C CA . GLN A 1 95 ? -20.734 7.535 2.945 1 98.31 95 GLN A CA 1
ATOM 760 C C . GLN A 1 95 ? -21.781 6.93 3.883 1 98.31 95 GLN A C 1
ATOM 762 O O . GLN A 1 95 ? -22.562 7.652 4.5 1 98.31 95 GLN A O 1
ATOM 767 N N . ASP A 1 96 ? -21.812 5.637 4.02 1 98.19 96 ASP A N 1
ATOM 768 C CA . ASP A 1 96 ? -22.781 4.949 4.875 1 98.19 96 ASP A CA 1
ATOM 769 C C . ASP A 1 96 ? -22.203 4.703 6.266 1 98.19 96 ASP A C 1
ATOM 771 O O . ASP A 1 96 ? -22.844 4.051 7.098 1 98.19 96 ASP A O 1
ATOM 775 N N . GLY A 1 97 ? -21.016 5.105 6.457 1 98 97 GLY A N 1
ATOM 776 C CA . GLY A 1 97 ? -20.375 4.953 7.758 1 98 97 GLY A CA 1
ATOM 777 C C . GLY A 1 97 ? -19.672 3.623 7.918 1 98 97 GLY A C 1
ATOM 778 O O . GLY A 1 97 ? -19.203 3.289 9.008 1 98 97 GLY A O 1
ATOM 779 N N . GLN A 1 98 ? -19.547 2.867 6.887 1 98.56 98 GLN A N 1
ATOM 780 C CA . GLN A 1 98 ? -18.859 1.575 6.938 1 98.56 98 GLN A CA 1
ATOM 781 C C . GLN A 1 98 ? -17.344 1.745 6.883 1 98.56 98 GLN A C 1
ATOM 783 O O . GLN A 1 98 ? -16.828 2.482 6.043 1 98.56 98 GLN A O 1
ATOM 788 N N . LEU A 1 99 ? -16.641 1.06 7.828 1 98.88 99 LEU A N 1
ATOM 789 C CA . LEU A 1 99 ? -15.188 1.039 7.801 1 98.88 99 LEU A CA 1
ATOM 790 C C . LEU A 1 99 ? -14.68 0.27 6.59 1 98.88 99 LEU A C 1
ATOM 792 O O . LEU A 1 99 ? -14.938 -0.927 6.449 1 98.88 99 LEU A O 1
ATOM 796 N N . VAL A 1 100 ? -13.891 0.948 5.758 1 98.81 100 VAL A N 1
ATOM 797 C CA . VAL A 1 100 ? -13.453 0.27 4.543 1 98.81 100 VAL A CA 1
ATOM 798 C C . VAL A 1 100 ? -11.953 -0.027 4.629 1 98.81 100 VAL A C 1
ATOM 800 O O . VAL A 1 100 ? -11.461 -0.958 3.99 1 98.81 100 VAL A O 1
ATOM 803 N N . CYS A 1 101 ? -11.273 0.797 5.461 1 98.88 101 CYS A N 1
ATOM 804 C CA . CYS A 1 101 ? -9.836 0.584 5.551 1 98.88 101 CYS A CA 1
ATOM 805 C C . CYS A 1 101 ? -9.266 1.235 6.805 1 98.88 101 CYS A C 1
ATOM 807 O O . CYS A 1 101 ? -9.688 2.328 7.191 1 98.88 101 CYS A O 1
ATOM 809 N N . GLN A 1 102 ? -8.359 0.58 7.438 1 98.94 102 GLN A N 1
ATOM 810 C CA . GLN A 1 102 ? -7.453 1.127 8.445 1 98.94 102 GLN A CA 1
ATOM 811 C C . GLN A 1 102 ? -6.004 1.051 7.973 1 98.94 102 GLN A C 1
ATOM 813 O O . GLN A 1 102 ? -5.57 0.027 7.438 1 98.94 102 GLN A O 1
ATOM 818 N N . ALA A 1 103 ? -5.309 2.137 8.195 1 98.88 103 ALA A N 1
ATOM 819 C CA . ALA A 1 103 ? -3.986 2.16 7.578 1 98.88 103 ALA A CA 1
ATOM 820 C C . ALA A 1 103 ? -2.994 2.939 8.438 1 98.88 103 ALA A C 1
ATOM 822 O O . ALA A 1 103 ? -3.377 3.541 9.445 1 98.88 103 ALA A O 1
ATOM 823 N N . HIS A 1 104 ? -1.719 2.838 8.055 1 98.94 104 HIS A N 1
ATOM 824 C CA . HIS A 1 104 ? -0.602 3.484 8.734 1 98.94 104 HIS A CA 1
ATOM 825 C C . HIS A 1 104 ? 0.511 3.838 7.754 1 98.94 104 HIS A C 1
ATOM 827 O O . HIS A 1 104 ? 0.742 3.115 6.785 1 98.94 104 HIS A O 1
ATOM 833 N N . SER A 1 105 ? 1.104 4.938 7.969 1 98.88 105 SER A N 1
ATOM 834 C CA . SER A 1 105 ? 2.305 5.281 7.215 1 98.88 105 SER A CA 1
ATOM 835 C C . SER A 1 105 ? 3.377 5.875 8.125 1 98.88 105 SER A C 1
ATOM 837 O O . SER A 1 105 ? 3.062 6.465 9.156 1 98.88 105 SER A O 1
ATOM 839 N N . GLU A 1 106 ? 4.629 5.723 7.738 1 98.75 106 GLU A N 1
ATOM 840 C CA . GLU A 1 106 ? 5.773 6.297 8.438 1 98.75 106 GLU A CA 1
ATOM 841 C C . GLU A 1 106 ? 6.652 7.105 7.484 1 98.75 106 GLU A C 1
ATOM 843 O O . GLU A 1 106 ? 6.793 6.754 6.312 1 98.75 106 GLU A O 1
ATOM 848 N N . HIS A 1 107 ? 7.23 8.078 8.086 1 97.56 107 HIS A N 1
ATOM 849 C CA . HIS A 1 107 ? 7.988 9.047 7.293 1 97.56 107 HIS A CA 1
ATOM 850 C C . HIS A 1 107 ? 9.25 9.484 8.023 1 97.56 107 HIS A C 1
ATOM 852 O O . HIS A 1 107 ? 9.266 9.578 9.25 1 97.56 107 HIS A O 1
ATOM 858 N N . SER A 1 108 ? 10.188 9.734 7.258 1 96.38 108 SER A N 1
ATOM 859 C CA . SER A 1 108 ? 11.391 10.414 7.75 1 96.38 108 SER A CA 1
ATOM 860 C C . SER A 1 108 ? 11.57 11.766 7.082 1 96.38 108 SER A C 1
ATOM 862 O O . SER A 1 108 ? 10.875 12.094 6.117 1 96.38 108 SER A O 1
ATOM 864 N N . PHE A 1 109 ? 12.461 12.531 7.625 1 95.38 109 PHE A N 1
ATOM 865 C CA . PHE A 1 109 ? 12.75 13.852 7.09 1 95.38 109 PHE A CA 1
ATOM 866 C C . PHE A 1 109 ? 14.25 14.055 6.918 1 95.38 109 PHE A C 1
ATOM 868 O O . PHE A 1 109 ? 15.016 13.891 7.867 1 95.38 109 PHE A O 1
ATOM 875 N N . LEU A 1 110 ? 14.539 14.383 5.781 1 94.75 110 LEU A N 1
ATOM 876 C CA . LEU A 1 110 ? 15.945 14.555 5.441 1 94.75 110 LEU A CA 1
ATOM 877 C C . LEU A 1 110 ? 16.203 15.914 4.793 1 94.75 110 LEU A C 1
ATOM 879 O O . LEU A 1 110 ? 15.336 16.422 4.078 1 94.75 110 LEU A O 1
ATOM 883 N N . ASP A 1 111 ? 17.391 16.422 4.992 1 93.81 111 ASP A N 1
ATOM 884 C CA . ASP A 1 111 ? 17.766 17.641 4.281 1 93.81 111 ASP A CA 1
ATOM 885 C C . ASP A 1 111 ? 18.422 17.297 2.939 1 93.81 111 ASP A C 1
ATOM 887 O O . ASP A 1 111 ? 18.469 16.141 2.537 1 93.81 111 ASP A O 1
ATOM 891 N N . LYS A 1 112 ? 18.938 18.328 2.254 1 89.25 112 LYS A N 1
ATOM 892 C CA . LYS A 1 112 ? 19.469 18.156 0.908 1 89.25 112 LYS A CA 1
ATOM 893 C C . LYS A 1 112 ? 20.719 17.281 0.918 1 89.25 112 LYS A C 1
ATOM 895 O O . LYS A 1 112 ? 21.062 16.656 -0.095 1 89.25 112 LYS A O 1
ATOM 900 N N . ALA A 1 113 ? 21.344 17.25 2.049 1 92.25 113 ALA A N 1
ATOM 901 C CA . ALA A 1 113 ? 22.578 16.469 2.182 1 92.25 113 ALA A CA 1
ATOM 902 C C . ALA A 1 113 ? 22.266 15.031 2.615 1 92.25 113 ALA A C 1
ATOM 904 O O . ALA A 1 113 ? 23.156 14.203 2.744 1 92.25 113 ALA A O 1
ATOM 905 N N . GLY A 1 114 ? 21.047 14.719 2.83 1 90.25 114 GLY A N 1
ATOM 906 C CA . GLY A 1 114 ? 20.641 13.375 3.219 1 90.25 114 GLY A CA 1
ATOM 907 C C . GLY A 1 114 ? 20.719 13.141 4.715 1 90.25 114 GLY A C 1
ATOM 908 O O . GLY A 1 114 ? 20.688 11.992 5.168 1 90.25 114 GLY A O 1
ATOM 909 N N . ARG A 1 115 ? 20.844 14.352 5.445 1 94.38 115 ARG A N 1
ATOM 910 C CA . ARG A 1 115 ? 20.906 14.242 6.898 1 94.38 115 ARG A CA 1
ATOM 911 C C . ARG A 1 115 ? 19.516 14.367 7.516 1 94.38 115 ARG A C 1
ATOM 913 O O . ARG A 1 115 ? 18.672 15.125 7.027 1 94.38 115 ARG A O 1
ATOM 920 N N . PHE A 1 116 ? 19.344 13.625 8.625 1 95.38 116 PHE A N 1
ATOM 921 C CA . PHE A 1 116 ? 18.078 13.664 9.344 1 95.38 116 PHE A CA 1
ATOM 922 C C . PHE A 1 116 ? 17.812 15.062 9.906 1 95.38 116 PHE A C 1
ATOM 924 O O . PHE A 1 116 ? 18.734 15.695 10.438 1 95.38 116 PHE A O 1
ATOM 931 N N . VAL A 1 117 ? 16.625 15.453 9.773 1 94.94 117 VAL A N 1
ATOM 932 C CA . VAL A 1 117 ? 16.188 16.766 10.258 1 94.94 117 VAL A CA 1
ATOM 933 C C . VAL A 1 117 ? 15.469 16.594 11.602 1 94.94 117 VAL A C 1
ATOM 935 O O . VAL A 1 117 ? 14.508 15.836 11.711 1 94.94 117 VAL A O 1
ATOM 938 N N . ALA A 1 118 ? 15.93 17.297 12.523 1 94.94 118 ALA A N 1
ATOM 939 C CA . ALA A 1 118 ? 15.219 17.328 13.805 1 94.94 118 ALA A CA 1
ATOM 940 C C . ALA A 1 118 ? 14 18.234 13.742 1 94.94 118 ALA A C 1
ATOM 942 O O . ALA A 1 118 ? 14.125 19.453 13.852 1 94.94 118 ALA A O 1
ATOM 943 N N . LEU A 1 119 ? 12.891 17.688 13.711 1 94.69 119 LEU A N 1
ATOM 944 C CA . LEU A 1 119 ? 11.648 18.422 13.453 1 94.69 119 LEU A CA 1
ATOM 945 C C . LEU A 1 119 ? 11.391 19.453 14.539 1 94.69 119 LEU A C 1
ATOM 947 O O . LEU A 1 119 ? 10.984 20.578 14.242 1 94.69 119 LEU A O 1
ATOM 951 N N . LYS A 1 120 ? 11.609 19.031 15.766 1 95.5 120 LYS A N 1
ATOM 952 C CA . LYS A 1 120 ? 11.367 19.938 16.891 1 95.5 120 LYS A CA 1
ATOM 953 C C . LYS A 1 120 ? 12.203 21.203 16.75 1 95.5 120 LYS A C 1
ATOM 955 O O . LYS A 1 120 ? 11.742 22.297 17.078 1 95.5 120 LYS A O 1
ATOM 960 N N . LYS A 1 121 ? 13.383 21.125 16.266 1 95.75 121 LYS A N 1
ATOM 961 C CA . LYS A 1 121 ? 14.312 22.25 16.141 1 95.75 121 LYS A CA 1
ATOM 962 C C . LYS A 1 121 ? 14.023 23.062 14.891 1 95.75 121 LYS A C 1
ATOM 964 O O . LYS A 1 121 ? 14.016 24.297 14.938 1 95.75 121 LYS A O 1
ATOM 969 N N . VAL A 1 122 ? 13.75 22.438 13.789 1 94.62 122 VAL A N 1
ATOM 970 C CA . VAL A 1 122 ? 13.633 23.094 12.492 1 94.62 122 VAL A CA 1
ATOM 971 C C . VAL A 1 122 ? 12.234 23.672 12.32 1 94.62 122 VAL A C 1
ATOM 973 O O . VAL A 1 122 ? 12.055 24.734 11.711 1 94.62 122 VAL A O 1
ATOM 976 N N . TYR A 1 123 ? 11.273 22.938 12.82 1 94.75 123 TYR A N 1
ATOM 977 C CA . TYR A 1 123 ? 9.883 23.391 12.727 1 94.75 123 TYR A CA 1
ATOM 978 C C . TYR A 1 123 ? 9.219 23.391 14.094 1 94.75 123 TYR A C 1
ATOM 980 O O . TYR A 1 123 ? 8.242 22.656 14.32 1 94.75 123 TYR A O 1
ATOM 988 N N . PRO A 1 124 ? 9.602 24.266 14.938 1 95.75 124 PRO A N 1
ATOM 989 C CA . PRO A 1 124 ? 9.109 24.234 16.312 1 95.75 124 PRO A CA 1
ATOM 990 C C . PRO A 1 124 ? 7.602 24.469 16.406 1 95.75 124 PRO A C 1
ATOM 992 O O . PRO A 1 124 ? 6.934 23.859 17.25 1 95.75 124 PRO A O 1
ATOM 995 N N . ASP A 1 125 ? 7.062 25.359 15.609 1 95.44 125 ASP A N 1
ATOM 996 C CA . ASP A 1 125 ? 5.629 25.641 15.664 1 95.44 125 ASP A CA 1
ATOM 997 C C . ASP A 1 125 ? 4.812 24.422 15.234 1 95.44 125 ASP A C 1
ATOM 999 O O . ASP A 1 125 ? 3.803 24.094 15.859 1 95.44 125 ASP A O 1
ATOM 1003 N N . PHE A 1 126 ? 5.238 23.766 14.18 1 94.56 126 PHE A N 1
ATOM 1004 C CA . PHE A 1 126 ? 4.602 22.531 13.711 1 94.56 126 PHE A CA 1
ATOM 1005 C C . PHE A 1 126 ? 4.641 21.469 14.797 1 94.56 126 PHE A C 1
ATOM 1007 O O . PHE A 1 126 ? 3.623 20.844 15.094 1 94.56 126 PHE A O 1
ATOM 1014 N N . TYR A 1 127 ? 5.801 21.297 15.297 1 95.25 127 TYR A N 1
ATOM 1015 C CA . TYR A 1 127 ? 6.012 20.266 16.312 1 95.25 127 TYR A CA 1
ATOM 1016 C C . TYR A 1 127 ? 5.09 20.469 17.5 1 95.25 127 TYR A C 1
ATOM 1018 O O . TYR A 1 127 ? 4.453 19.531 17.984 1 95.25 127 TYR A O 1
ATOM 1026 N N . ALA A 1 128 ? 5.023 21.688 17.969 1 95.19 128 ALA A N 1
ATOM 1027 C CA . ALA A 1 128 ? 4.188 22.031 19.125 1 95.19 128 ALA A CA 1
ATO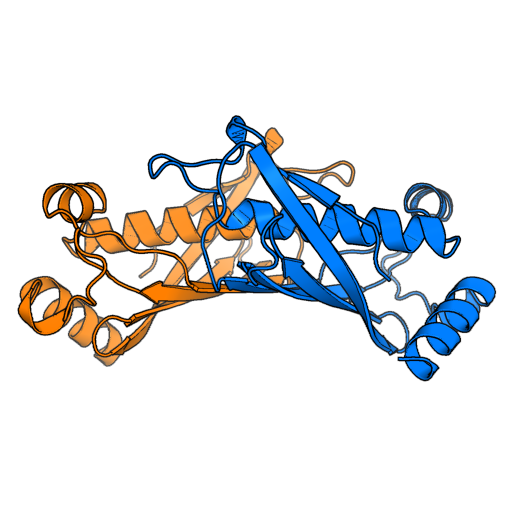M 1028 C C . ALA A 1 128 ? 2.711 21.781 18.812 1 95.19 128 ALA A C 1
ATOM 1030 O O . ALA A 1 128 ? 1.981 21.234 19.656 1 95.19 128 ALA A O 1
ATOM 1031 N N . LYS A 1 129 ? 2.307 22.188 17.672 1 94.88 129 LYS A N 1
ATOM 1032 C CA . LYS A 1 129 ? 0.914 22 17.281 1 94.88 129 LYS A CA 1
ATOM 1033 C C . LYS A 1 129 ? 0.542 20.516 17.234 1 94.88 129 LYS A C 1
ATOM 1035 O O . LYS A 1 129 ? -0.517 20.125 17.719 1 94.88 129 LYS A O 1
ATOM 1040 N N . VAL A 1 130 ? 1.377 19.734 16.609 1 95.31 130 VAL A N 1
ATOM 1041 C CA . VAL A 1 130 ? 1.125 18.312 16.469 1 95.31 130 VAL A CA 1
ATOM 1042 C C . VAL A 1 130 ? 1.137 17.641 17.844 1 95.31 130 VAL A C 1
ATOM 1044 O O . VAL A 1 130 ? 0.303 16.781 18.125 1 95.31 130 VAL A O 1
ATOM 1047 N N . GLN A 1 131 ? 2.07 18.031 18.656 1 94.88 131 GLN A N 1
ATOM 1048 C CA . GLN A 1 131 ? 2.119 17.5 20.016 1 94.88 131 GLN A CA 1
ATOM 1049 C C . GLN A 1 131 ? 0.817 17.781 20.766 1 94.88 131 GLN A C 1
ATOM 1051 O O . GLN A 1 131 ? 0.327 16.922 21.5 1 94.88 131 GLN A O 1
ATOM 1056 N N . GLU A 1 132 ? 0.313 18.969 20.641 1 94.56 132 GLU A N 1
ATOM 1057 C CA . GLU A 1 132 ? -0.95 19.328 21.266 1 94.56 132 GLU A CA 1
ATOM 1058 C C . GLU A 1 132 ? -2.096 18.453 20.766 1 94.56 132 GLU A C 1
ATOM 1060 O O . GLU A 1 132 ? -2.961 18.047 21.547 1 94.56 132 GLU A O 1
ATOM 1065 N N . MET A 1 133 ? -2.102 18.219 19.5 1 94.12 133 MET A N 1
ATOM 1066 C CA . MET A 1 133 ? -3.145 17.391 18.906 1 94.12 133 MET A CA 1
ATOM 1067 C C . MET A 1 133 ? -3.082 15.969 19.453 1 94.12 133 MET A C 1
ATOM 1069 O O . MET A 1 133 ? -4.117 15.336 19.672 1 94.12 133 MET A O 1
ATOM 1073 N N . ILE A 1 134 ? -1.846 15.453 19.594 1 93.19 134 ILE A N 1
ATOM 1074 C CA . ILE A 1 134 ? -1.645 14.102 20.109 1 93.19 134 ILE A CA 1
ATOM 1075 C C . ILE A 1 134 ? -2.182 14.016 21.531 1 93.19 134 ILE A C 1
ATOM 1077 O O . ILE A 1 134 ? -2.818 13.023 21.906 1 93.19 134 ILE A O 1
ATOM 1081 N N . ASN A 1 135 ? -1.949 15.023 22.281 1 90.44 135 ASN A N 1
ATOM 1082 C CA . ASN A 1 135 ? -2.375 15.055 23.672 1 90.44 135 ASN A CA 1
ATOM 1083 C C . ASN A 1 135 ? -3.891 15.164 23.797 1 90.44 135 ASN A C 1
ATOM 1085 O O . ASN A 1 135 ? -4.465 14.766 24.812 1 90.44 135 ASN A O 1
ATOM 1089 N N . GLN A 1 136 ? -4.52 15.75 22.875 1 86.5 136 GLN A N 1
ATOM 1090 C CA . GLN A 1 136 ? -5.969 15.938 22.906 1 86.5 136 GLN A CA 1
ATOM 1091 C C . GLN A 1 136 ? -6.691 14.68 22.422 1 86.5 136 GLN A C 1
ATOM 1093 O O . GLN A 1 136 ? -7.902 14.539 22.625 1 86.5 136 GLN A O 1
ATOM 1098 N N . ASP A 1 137 ? -5.996 13.883 21.719 1 77.38 137 ASP A N 1
ATOM 1099 C CA . ASP A 1 137 ? -6.598 12.633 21.266 1 77.38 137 ASP A CA 1
ATOM 1100 C C . ASP A 1 137 ? -6.688 11.617 22.406 1 77.38 137 ASP A C 1
ATOM 1102 O O . ASP A 1 137 ? -7.668 10.875 22.5 1 77.38 137 ASP A O 1
ATOM 1106 N N . MET B 1 1 ? 9.93 -18.016 -4.797 1 90.5 1 MET B N 1
ATOM 1107 C CA . MET B 1 1 ? 10.117 -18.031 -6.246 1 90.5 1 MET B CA 1
ATOM 1108 C C . MET B 1 1 ? 10.844 -16.766 -6.707 1 90.5 1 MET B C 1
ATOM 1110 O O . MET B 1 1 ? 10.523 -15.664 -6.262 1 90.5 1 MET B O 1
ATOM 1114 N N . LYS B 1 2 ? 11.828 -17.016 -7.523 1 90.19 2 LYS B N 1
ATOM 1115 C CA . LYS B 1 2 ? 12.641 -15.961 -8.117 1 90.19 2 LYS B CA 1
ATOM 1116 C C . LYS B 1 2 ? 12.422 -15.875 -9.625 1 90.19 2 LYS B C 1
ATOM 1118 O O . LYS B 1 2 ? 11.906 -16.812 -10.234 1 90.19 2 LYS B O 1
ATOM 1123 N N . GLY B 1 3 ? 12.719 -14.68 -10.203 1 88.62 3 GLY B N 1
ATOM 1124 C CA . GLY B 1 3 ? 12.734 -14.625 -11.656 1 88.62 3 GLY B CA 1
ATOM 1125 C C . GLY B 1 3 ? 11.859 -13.531 -12.227 1 88.62 3 GLY B C 1
ATOM 1126 O O . GLY B 1 3 ? 11.969 -13.188 -13.406 1 88.62 3 GLY B O 1
ATOM 1127 N N . PHE B 1 4 ? 10.938 -13.047 -11.281 1 97.75 4 PHE B N 1
ATOM 1128 C CA . PHE B 1 4 ? 10.102 -11.977 -11.805 1 97.75 4 PHE B CA 1
ATOM 1129 C C . PHE B 1 4 ? 10.805 -10.633 -11.672 1 97.75 4 PHE B C 1
ATOM 1131 O O . PHE B 1 4 ? 11.422 -10.344 -10.648 1 97.75 4 PHE B O 1
ATOM 1138 N N . THR B 1 5 ? 10.695 -9.844 -12.758 1 98.62 5 THR B N 1
ATOM 1139 C CA . THR B 1 5 ? 11.289 -8.508 -12.711 1 98.62 5 THR B CA 1
ATOM 1140 C C . THR B 1 5 ? 10.305 -7.461 -13.211 1 98.62 5 THR B C 1
ATOM 1142 O O . THR B 1 5 ? 9.438 -7.762 -14.039 1 98.62 5 THR B O 1
ATOM 1145 N N . HIS B 1 6 ? 10.414 -6.328 -12.695 1 98.81 6 HIS B N 1
ATOM 1146 C CA . HIS B 1 6 ? 9.695 -5.145 -13.156 1 98.81 6 HIS B CA 1
ATOM 1147 C C . HIS B 1 6 ? 10.664 -4.023 -13.523 1 98.81 6 HIS B C 1
ATOM 1149 O O . HIS B 1 6 ? 11.523 -3.654 -12.727 1 98.81 6 HIS B O 1
ATOM 1155 N N . LYS B 1 7 ? 10.562 -3.572 -14.719 1 98.81 7 LYS B N 1
ATOM 1156 C CA . LYS B 1 7 ? 11.297 -2.373 -15.102 1 98.81 7 LYS B CA 1
ATOM 1157 C C . LYS B 1 7 ? 10.508 -1.111 -14.773 1 98.81 7 LYS B C 1
ATOM 1159 O O . LYS B 1 7 ? 9.406 -0.911 -15.297 1 98.81 7 LYS B O 1
ATOM 1164 N N . VAL B 1 8 ? 11.062 -0.276 -13.945 1 98.88 8 VAL B N 1
ATOM 1165 C CA . VAL B 1 8 ? 10.359 0.924 -13.5 1 98.88 8 VAL B CA 1
ATOM 1166 C C . VAL B 1 8 ? 10.039 1.81 -14.703 1 98.88 8 VAL B C 1
ATOM 1168 O O . VAL B 1 8 ? 10.93 2.125 -15.5 1 98.88 8 VAL B O 1
ATOM 1171 N N . GLN B 1 9 ? 8.883 2.223 -14.828 1 98.75 9 GLN B N 1
ATOM 1172 C CA . GLN B 1 9 ? 8.422 3.074 -15.922 1 98.75 9 GLN B CA 1
ATOM 1173 C C . GLN B 1 9 ? 8.523 4.551 -15.547 1 98.75 9 GLN B C 1
ATOM 1175 O O . GLN B 1 9 ? 8.484 4.902 -14.367 1 98.75 9 GLN B O 1
ATOM 1180 N N . TYR B 1 10 ? 8.508 5.359 -16.594 1 98.44 10 TYR B N 1
ATOM 1181 C CA . TYR B 1 10 ? 8.633 6.797 -16.375 1 98.44 10 TYR B CA 1
ATOM 1182 C C . TYR B 1 10 ? 7.445 7.332 -15.578 1 98.44 10 TYR B C 1
ATOM 1184 O O . TYR B 1 10 ? 7.625 8.133 -14.656 1 98.44 10 TYR B O 1
ATOM 1192 N N . TYR B 1 11 ? 6.258 6.906 -15.812 1 98 11 TYR B N 1
ATOM 1193 C CA . TYR B 1 11 ? 5.027 7.402 -15.203 1 98 11 TYR B CA 1
ATOM 1194 C C . TYR B 1 11 ? 4.879 6.895 -13.773 1 98 11 TYR B C 1
ATOM 1196 O O . TYR B 1 11 ? 3.939 7.27 -13.07 1 98 11 TYR B O 1
ATOM 1204 N N . GLU B 1 12 ? 5.754 6.031 -13.344 1 98.5 12 GLU B N 1
ATOM 1205 C CA . GLU B 1 12 ? 5.695 5.496 -11.984 1 98.5 12 GLU B CA 1
ATOM 1206 C C . GLU B 1 12 ? 6.496 6.363 -11.016 1 98.5 12 GLU B C 1
ATOM 1208 O O . GLU B 1 12 ? 6.48 6.129 -9.805 1 98.5 12 GLU B O 1
ATOM 1213 N N . THR B 1 13 ? 7.266 7.324 -11.547 1 98.12 13 THR B N 1
ATOM 1214 C CA . THR B 1 13 ? 8.062 8.219 -10.711 1 98.12 13 THR B CA 1
ATOM 1215 C C . THR B 1 13 ? 7.254 9.453 -10.328 1 98.12 13 THR B C 1
ATOM 1217 O O . THR B 1 13 ? 6.234 9.758 -10.953 1 98.12 13 THR B O 1
ATOM 1220 N N . ASP B 1 14 ? 7.676 10.109 -9.242 1 95.5 14 ASP B N 1
ATOM 1221 C CA . ASP B 1 14 ? 6.98 11.312 -8.781 1 95.5 14 ASP B CA 1
ATOM 1222 C C . ASP B 1 14 ? 7.852 12.555 -8.945 1 95.5 14 ASP B C 1
ATOM 1224 O O . ASP B 1 14 ? 8.875 12.508 -9.625 1 95.5 14 ASP B O 1
ATOM 1228 N N . ARG B 1 15 ? 7.379 13.688 -8.398 1 89.69 15 ARG B N 1
ATOM 1229 C CA . ARG B 1 15 ? 8.031 14.984 -8.578 1 89.69 15 ARG B CA 1
ATOM 1230 C C . ARG B 1 15 ? 9.469 14.945 -8.078 1 89.69 15 ARG B C 1
ATOM 1232 O O . ARG B 1 15 ? 10.312 15.727 -8.539 1 89.69 15 ARG B O 1
ATOM 1239 N N . MET B 1 16 ? 9.781 14 -7.211 1 89.69 16 MET B N 1
ATOM 1240 C CA . MET B 1 16 ? 11.125 13.891 -6.652 1 89.69 16 MET B CA 1
ATOM 1241 C C . MET B 1 16 ? 12.023 13.047 -7.547 1 89.69 16 MET B C 1
ATOM 1243 O O . MET B 1 16 ? 13.203 12.859 -7.25 1 89.69 16 MET B O 1
ATOM 1247 N N . GLY B 1 17 ? 11.398 12.469 -8.648 1 94.44 17 GLY B N 1
ATOM 1248 C CA . GLY B 1 17 ? 12.18 11.68 -9.586 1 94.44 17 GLY B CA 1
ATOM 1249 C C . GLY B 1 17 ? 12.375 10.242 -9.148 1 94.44 17 GLY B C 1
ATOM 1250 O O . GLY B 1 17 ? 13.227 9.539 -9.688 1 94.44 17 GLY B O 1
ATOM 1251 N N . ILE B 1 18 ? 11.672 9.867 -8.148 1 96.69 18 ILE B N 1
ATOM 1252 C CA . ILE B 1 18 ? 11.797 8.5 -7.652 1 96.69 18 ILE B CA 1
ATOM 1253 C C . ILE B 1 18 ? 10.461 7.777 -7.785 1 96.69 18 ILE B C 1
ATOM 1255 O O . ILE B 1 18 ? 9.422 8.406 -8 1 96.69 18 ILE B O 1
ATOM 1259 N N . THR B 1 19 ? 10.5 6.496 -7.672 1 98.62 19 THR B N 1
ATOM 1260 C CA . THR B 1 19 ? 9.289 5.688 -7.758 1 98.62 19 THR B CA 1
ATOM 1261 C C . THR B 1 19 ? 8.32 6.059 -6.641 1 98.62 19 THR B C 1
ATOM 1263 O O . THR B 1 19 ? 8.68 6.055 -5.465 1 98.62 19 THR B O 1
ATOM 1266 N N . HIS B 1 20 ? 7.145 6.352 -7.043 1 98.5 20 HIS B N 1
ATOM 1267 C CA . HIS B 1 20 ? 6.105 6.602 -6.051 1 98.5 20 HIS B CA 1
ATOM 1268 C C . HIS B 1 20 ? 5.824 5.352 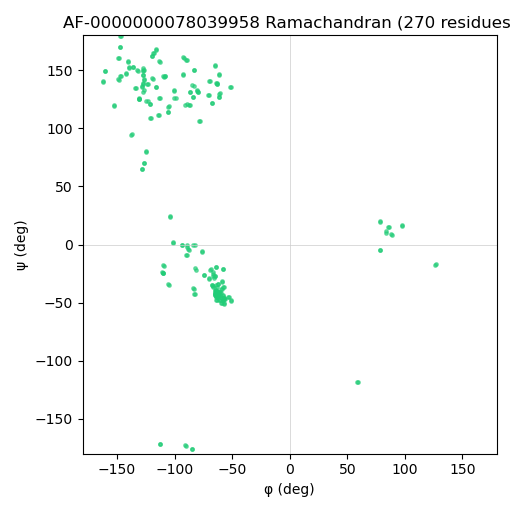-5.223 1 98.5 20 HIS B C 1
ATOM 1270 O O . HIS B 1 20 ? 5.688 4.258 -5.77 1 98.5 20 HIS B O 1
ATOM 1276 N N . HIS B 1 21 ? 5.641 5.516 -3.963 1 98.62 21 HIS B N 1
ATOM 1277 C CA . HIS B 1 21 ? 5.586 4.398 -3.029 1 98.62 21 HIS B CA 1
ATOM 1278 C C . HIS B 1 21 ? 4.379 3.508 -3.307 1 98.62 21 HIS B C 1
ATOM 1280 O O . HIS B 1 21 ? 4.406 2.311 -3.016 1 98.62 21 HIS B O 1
ATOM 1286 N N . SER B 1 22 ? 3.326 4.008 -3.867 1 98.69 22 SER B N 1
ATOM 1287 C CA . SER B 1 22 ? 2.139 3.205 -4.141 1 98.69 22 SER B CA 1
ATOM 1288 C C . SER B 1 22 ? 2.408 2.18 -5.238 1 98.69 22 SER B C 1
ATOM 1290 O O . SER B 1 22 ? 1.696 1.178 -5.344 1 98.69 22 SER B O 1
ATOM 1292 N N . ASN B 1 23 ? 3.398 2.396 -6.055 1 98.81 23 ASN B N 1
ATOM 1293 C CA . ASN B 1 23 ? 3.656 1.508 -7.184 1 98.81 23 ASN B CA 1
ATOM 1294 C C . ASN B 1 23 ? 4.27 0.186 -6.727 1 98.81 23 ASN B C 1
ATOM 1296 O O . ASN B 1 23 ? 4.059 -0.85 -7.359 1 98.81 23 ASN B O 1
ATOM 1300 N N . TYR B 1 24 ? 4.938 0.193 -5.617 1 98.88 24 TYR B N 1
ATOM 1301 C CA . TYR B 1 24 ? 5.473 -1.056 -5.082 1 98.88 24 TYR B CA 1
ATOM 1302 C C . TYR B 1 24 ? 4.348 -2.031 -4.754 1 98.88 24 TYR B C 1
ATOM 1304 O O . TYR B 1 24 ? 4.504 -3.244 -4.91 1 98.88 24 TYR B O 1
ATOM 1312 N N . VAL B 1 25 ? 3.25 -1.493 -4.332 1 98.88 25 VAL B N 1
ATOM 1313 C CA . VAL B 1 25 ? 2.068 -2.305 -4.059 1 98.88 25 VAL B CA 1
ATOM 1314 C C . VAL B 1 25 ? 1.564 -2.936 -5.355 1 98.88 25 VAL B C 1
ATOM 1316 O O . VAL B 1 25 ? 1.154 -4.098 -5.371 1 98.88 25 VAL B O 1
ATOM 1319 N N . ARG B 1 26 ? 1.592 -2.215 -6.438 1 98.69 26 ARG B N 1
ATOM 1320 C CA . ARG B 1 26 ? 1.191 -2.738 -7.742 1 98.69 26 ARG B CA 1
ATOM 1321 C C . ARG B 1 26 ? 2.156 -3.818 -8.219 1 98.69 26 ARG B C 1
ATOM 1323 O O . ARG B 1 26 ? 1.737 -4.816 -8.805 1 98.69 26 ARG B O 1
ATOM 1330 N N . TRP B 1 27 ? 3.416 -3.643 -7.922 1 98.88 27 TRP B N 1
ATOM 1331 C CA . TRP B 1 27 ? 4.398 -4.645 -8.312 1 98.88 27 TRP B CA 1
ATOM 1332 C C . TRP B 1 27 ? 4.191 -5.941 -7.539 1 98.88 27 TRP B C 1
ATOM 1334 O O . TRP B 1 27 ? 4.438 -7.031 -8.062 1 98.88 27 TRP B O 1
ATOM 1344 N N . MET B 1 28 ? 3.77 -5.832 -6.27 1 98.81 28 MET B N 1
ATOM 1345 C CA . MET B 1 28 ? 3.379 -7.031 -5.531 1 98.81 28 MET B CA 1
ATOM 1346 C C . MET B 1 28 ? 2.338 -7.832 -6.309 1 98.81 28 MET B C 1
ATOM 1348 O O . MET B 1 28 ? 2.42 -9.055 -6.379 1 98.81 28 MET B O 1
ATOM 1352 N N . GLU B 1 29 ? 1.358 -7.137 -6.828 1 98.31 29 GLU B N 1
ATOM 1353 C CA . GLU B 1 29 ? 0.305 -7.797 -7.594 1 98.31 29 GLU B CA 1
ATOM 1354 C C . GLU B 1 29 ? 0.868 -8.469 -8.844 1 98.31 29 GLU B C 1
ATOM 1356 O O . GLU B 1 29 ? 0.507 -9.609 -9.156 1 98.31 29 GLU B O 1
ATOM 1361 N N . GLU B 1 30 ? 1.745 -7.754 -9.547 1 98.25 30 GLU B N 1
ATOM 1362 C CA . GLU B 1 30 ? 2.371 -8.359 -10.719 1 98.25 30 GLU B CA 1
ATOM 1363 C C . GLU B 1 30 ? 3.088 -9.656 -10.352 1 98.25 30 GLU B C 1
ATOM 1365 O O . GLU B 1 30 ? 2.938 -10.672 -11.039 1 98.25 30 GLU B O 1
ATOM 1370 N N . ALA B 1 31 ? 3.83 -9.57 -9.281 1 98.5 31 ALA B N 1
ATOM 1371 C CA . ALA B 1 31 ? 4.594 -10.734 -8.836 1 98.5 31 ALA B CA 1
ATOM 1372 C C . ALA B 1 31 ? 3.664 -11.867 -8.414 1 98.5 31 ALA B C 1
ATOM 1374 O O . ALA B 1 31 ? 3.938 -13.039 -8.703 1 98.5 31 ALA B O 1
ATOM 1375 N N . ARG B 1 32 ? 2.602 -11.555 -7.75 1 97.19 32 ARG B N 1
ATOM 1376 C CA . ARG B 1 32 ? 1.647 -12.555 -7.293 1 97.19 32 ARG B CA 1
ATOM 1377 C C . ARG B 1 32 ? 0.973 -13.25 -8.477 1 97.19 32 ARG B C 1
ATOM 1379 O O . ARG B 1 32 ? 0.77 -14.461 -8.461 1 97.19 32 ARG B O 1
ATOM 1386 N N . VAL B 1 33 ? 0.597 -12.453 -9.469 1 96.25 33 VAL B N 1
ATOM 1387 C CA . VAL B 1 33 ? -0.025 -13.008 -10.672 1 96.25 33 VAL B CA 1
ATOM 1388 C C . VAL B 1 33 ? 0.947 -13.961 -11.359 1 96.25 33 VAL B C 1
ATOM 1390 O O . VAL B 1 33 ? 0.569 -15.07 -11.75 1 96.25 33 VAL B O 1
ATOM 1393 N N . TYR B 1 34 ? 2.191 -13.57 -11.461 1 97.12 34 TYR B N 1
ATOM 1394 C CA . TYR B 1 34 ? 3.238 -14.422 -12.008 1 97.12 34 TYR B CA 1
ATOM 1395 C C . TYR B 1 34 ? 3.359 -15.719 -11.219 1 97.12 34 TYR B C 1
ATOM 1397 O O . TYR B 1 34 ? 3.387 -16.812 -11.797 1 97.12 34 TYR B O 1
ATOM 1405 N N . PHE B 1 35 ? 3.41 -15.609 -9.906 1 97.25 35 PHE B N 1
ATOM 1406 C CA . PHE B 1 35 ? 3.527 -16.75 -9.016 1 97.25 35 PHE B CA 1
ATOM 1407 C C . PHE B 1 35 ? 2.381 -17.734 -9.234 1 97.25 35 PHE B C 1
ATOM 1409 O O . PHE B 1 35 ? 2.605 -18.938 -9.422 1 97.25 35 PHE B O 1
ATOM 1416 N N . LEU B 1 36 ? 1.182 -17.203 -9.211 1 95.94 36 LEU B N 1
ATOM 1417 C CA . LEU B 1 36 ? -0.011 -18.031 -9.359 1 95.94 36 LEU B CA 1
ATOM 1418 C C . LEU B 1 36 ? -0.015 -18.75 -10.703 1 95.94 36 LEU B C 1
ATOM 1420 O O . LEU B 1 36 ? -0.393 -19.922 -10.789 1 95.94 36 LEU B O 1
ATOM 1424 N N . ASP B 1 37 ? 0.391 -18.016 -11.727 1 95 37 ASP B N 1
ATOM 1425 C CA . ASP B 1 37 ? 0.515 -18.641 -13.039 1 95 37 ASP B CA 1
ATOM 1426 C C . ASP B 1 37 ? 1.491 -19.812 -13.008 1 95 37 ASP B C 1
ATOM 1428 O O . ASP B 1 37 ? 1.18 -20.891 -13.492 1 95 37 ASP B O 1
ATOM 1432 N N . GLU B 1 38 ? 2.602 -19.641 -12.414 1 94.38 38 GLU B N 1
ATOM 1433 C CA . GLU B 1 38 ? 3.678 -20.625 -12.383 1 94.38 38 GLU B CA 1
ATOM 1434 C C . GLU B 1 38 ? 3.262 -21.875 -11.609 1 94.38 38 GLU B C 1
ATOM 1436 O O . GLU B 1 38 ? 3.707 -22.984 -11.914 1 94.38 38 GLU B O 1
ATOM 1441 N N . VAL B 1 39 ? 2.381 -21.672 -10.672 1 94 39 VAL B N 1
ATOM 1442 C CA . VAL B 1 39 ? 2.043 -22.828 -9.828 1 94 39 VAL B CA 1
ATOM 1443 C C . VAL B 1 39 ? 0.719 -23.422 -10.289 1 94 39 VAL B C 1
ATOM 1445 O O . VAL B 1 39 ? 0.164 -24.297 -9.617 1 94 39 VAL B O 1
ATOM 1448 N N . GLY B 1 40 ? 0.136 -22.891 -11.328 1 91.69 40 GLY B N 1
ATOM 1449 C CA . GLY B 1 40 ? -0.968 -23.562 -11.984 1 91.69 40 GLY B CA 1
ATOM 1450 C C . GLY B 1 40 ? -2.328 -23.062 -11.547 1 91.69 40 GLY B C 1
ATOM 1451 O O . GLY B 1 40 ? -3.33 -23.766 -11.664 1 91.69 40 GLY B O 1
ATOM 1452 N N . LEU B 1 41 ? -2.4 -21.922 -10.922 1 93 41 LEU B N 1
ATOM 1453 C CA . LEU B 1 41 ? -3.666 -21.297 -10.547 1 93 41 LEU B CA 1
ATOM 1454 C C . LEU B 1 41 ? -3.725 -19.859 -11.031 1 93 41 LEU B C 1
ATOM 1456 O O . LEU B 1 41 ? -3.854 -18.938 -10.227 1 93 41 LEU B O 1
ATOM 1460 N N . PRO B 1 42 ? -3.717 -19.75 -12.336 1 93.81 42 PRO B N 1
ATOM 1461 C CA . PRO B 1 42 ? -3.752 -18.375 -12.867 1 93.81 42 PRO B CA 1
ATOM 1462 C C . PRO B 1 42 ? -5.051 -17.656 -12.531 1 93.81 42 PRO B C 1
ATOM 1464 O O . PRO B 1 42 ? -6.094 -18.297 -12.352 1 93.81 42 PRO B O 1
ATOM 1467 N N . TYR B 1 43 ? -4.957 -16.375 -12.484 1 90.12 43 TYR B N 1
ATOM 1468 C CA . TYR B 1 43 ? -6.066 -15.531 -12.039 1 90.12 43 TYR B CA 1
ATOM 1469 C C . TYR B 1 43 ? -7.289 -15.727 -12.938 1 90.12 43 TYR B C 1
ATOM 1471 O O . TYR B 1 43 ? -8.422 -15.695 -12.461 1 90.12 43 TYR B O 1
ATOM 1479 N N . ASP B 1 44 ? -7.066 -15.867 -14.156 1 89.94 44 ASP B N 1
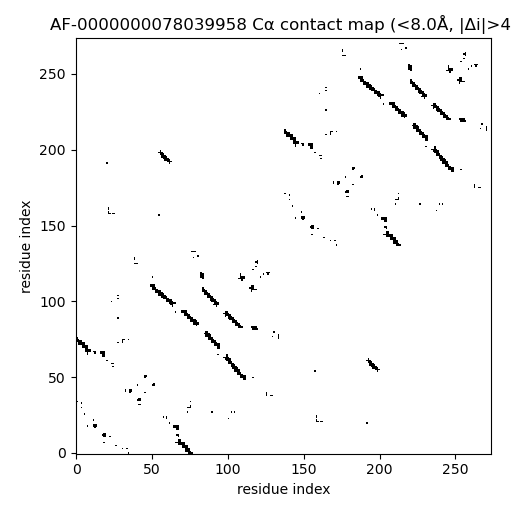ATOM 1480 C CA . ASP B 1 44 ? -8.195 -16.047 -15.07 1 89.94 44 ASP B CA 1
ATOM 1481 C C . ASP B 1 44 ? -8.945 -17.344 -14.766 1 89.94 44 ASP B C 1
ATOM 1483 O O . ASP B 1 44 ? -10.164 -17.422 -14.938 1 89.94 44 ASP B O 1
ATOM 1487 N N . LYS B 1 45 ? -8.242 -18.391 -14.359 1 90.5 45 LYS B N 1
ATOM 1488 C CA . LYS B 1 45 ? -8.898 -19.625 -13.922 1 90.5 45 LYS B CA 1
ATOM 1489 C C . LYS B 1 45 ? -9.734 -19.375 -12.672 1 90.5 45 LYS B C 1
ATOM 1491 O O . LYS B 1 45 ? -10.867 -19.859 -12.57 1 90.5 45 LYS B O 1
ATOM 1496 N N . LEU B 1 46 ? -9.148 -18.703 -11.688 1 91.44 46 LEU B N 1
ATOM 1497 C CA . LEU B 1 46 ? -9.883 -18.344 -10.477 1 91.44 46 LEU B CA 1
ATOM 1498 C C . LEU B 1 46 ? -11.195 -17.641 -10.828 1 91.44 46 LEU B C 1
ATOM 1500 O O . LEU B 1 46 ? -12.258 -18.031 -10.336 1 91.44 46 LEU B O 1
ATOM 1504 N N . GLU B 1 47 ? -11.117 -16.719 -11.672 1 89.31 47 GLU B N 1
ATOM 1505 C CA . GLU B 1 47 ? -12.289 -15.945 -12.086 1 89.31 47 GLU B CA 1
ATOM 1506 C C . GLU B 1 47 ? -13.312 -16.828 -12.789 1 89.31 47 GLU B C 1
ATOM 1508 O O . GLU B 1 47 ? -14.516 -16.719 -12.547 1 89.31 47 GLU B O 1
ATOM 1513 N N . ALA B 1 48 ? -12.875 -17.672 -13.68 1 92.44 48 ALA B N 1
ATOM 1514 C CA . ALA B 1 48 ? -13.742 -18.594 -14.414 1 92.44 48 ALA B CA 1
ATOM 1515 C C . ALA B 1 48 ? -14.492 -19.516 -13.461 1 92.44 48 ALA B C 1
ATOM 1517 O O . ALA B 1 48 ? -15.633 -19.906 -13.727 1 92.44 48 ALA B O 1
ATOM 1518 N N . ASP B 1 49 ? -13.852 -19.828 -12.375 1 93.94 49 ASP B N 1
ATOM 1519 C CA . ASP B 1 49 ? -14.445 -20.703 -11.367 1 93.94 49 ASP B CA 1
ATOM 1520 C C . ASP B 1 49 ? -15.375 -19.922 -10.438 1 93.94 49 ASP B C 1
ATOM 1522 O O . ASP B 1 49 ? -15.961 -20.484 -9.516 1 93.94 49 ASP B O 1
ATOM 1526 N N . GLY B 1 50 ? -15.461 -18.625 -10.695 1 92.56 50 GLY B N 1
ATOM 1527 C CA . GLY B 1 50 ? -16.328 -17.797 -9.883 1 92.56 50 GLY B CA 1
ATOM 1528 C C . GLY B 1 50 ? -15.727 -17.438 -8.531 1 92.56 50 GLY B C 1
ATOM 1529 O O . GLY B 1 50 ? -16.453 -17.156 -7.578 1 92.56 50 GLY B O 1
ATOM 1530 N N . ILE B 1 51 ? -14.422 -17.562 -8.461 1 93.81 51 ILE B N 1
ATOM 1531 C CA . ILE B 1 51 ? -13.742 -17.281 -7.207 1 93.81 51 ILE B CA 1
ATOM 1532 C C . ILE B 1 51 ? -13.117 -15.891 -7.258 1 93.81 51 ILE B C 1
ATOM 1534 O O . ILE B 1 51 ? -12.508 -15.516 -8.266 1 93.81 51 ILE B O 1
ATOM 1538 N N . ILE B 1 52 ? -13.344 -15.133 -6.195 1 92 52 ILE B N 1
ATOM 1539 C CA . ILE B 1 52 ? -12.68 -13.844 -6.059 1 92 52 ILE B CA 1
ATOM 1540 C C . ILE B 1 52 ? -11.641 -13.906 -4.945 1 92 52 ILE B C 1
ATOM 1542 O O . ILE B 1 52 ? -11.805 -14.648 -3.975 1 92 52 ILE B O 1
ATOM 1546 N N . SER B 1 53 ? -10.562 -13.219 -5.117 1 93.81 53 SER B N 1
ATOM 1547 C CA . SER B 1 53 ? -9.469 -13.195 -4.156 1 93.81 53 SER B CA 1
ATOM 1548 C C . SER B 1 53 ? -9.133 -11.766 -3.734 1 93.81 53 SER B C 1
ATOM 1550 O O . SER B 1 53 ? -8.141 -11.195 -4.195 1 93.81 53 SER B O 1
ATOM 1552 N N . PRO B 1 54 ? -9.867 -11.219 -2.863 1 94.81 54 PRO B N 1
ATOM 1553 C CA . PRO B 1 54 ? -9.594 -9.844 -2.434 1 94.81 54 PRO B CA 1
ATOM 1554 C C . PRO B 1 54 ? -8.305 -9.719 -1.624 1 94.81 54 PRO B C 1
ATOM 1556 O O . PRO B 1 54 ? -7.969 -10.625 -0.858 1 94.81 54 PRO B O 1
ATOM 1559 N N . VAL B 1 55 ? -7.59 -8.695 -1.854 1 98.12 55 VAL B N 1
ATOM 1560 C CA . VAL B 1 55 ? -6.5 -8.32 -0.959 1 98.12 55 VAL B CA 1
ATOM 1561 C C . VAL B 1 55 ? -7.07 -7.805 0.361 1 98.12 55 VAL B C 1
ATOM 1563 O O . VAL B 1 55 ? -7.898 -6.891 0.373 1 98.12 55 VAL B O 1
ATOM 1566 N N . THR B 1 56 ? -6.594 -8.344 1.46 1 98.31 56 THR B N 1
ATOM 1567 C CA . THR B 1 56 ? -7.156 -7.949 2.748 1 98.31 56 THR B CA 1
ATOM 1568 C C . THR B 1 56 ? -6.152 -7.117 3.543 1 98.31 56 THR B C 1
ATOM 1570 O O . THR B 1 56 ? -6.527 -6.438 4.5 1 98.31 56 THR B O 1
ATOM 1573 N N . ALA B 1 57 ? -4.938 -7.203 3.162 1 98.88 57 ALA B N 1
ATOM 1574 C CA . ALA B 1 57 ? -3.92 -6.391 3.818 1 98.88 57 ALA B CA 1
ATOM 1575 C C . ALA B 1 57 ? -2.676 -6.262 2.945 1 98.88 57 ALA B C 1
ATOM 1577 O O . ALA B 1 57 ? -2.348 -7.172 2.182 1 98.88 57 ALA B O 1
ATOM 1578 N N . VAL B 1 58 ? -2.004 -5.16 3.066 1 98.88 58 VAL B N 1
ATOM 1579 C CA . VAL B 1 58 ? -0.671 -4.988 2.498 1 98.88 58 VAL B CA 1
ATOM 1580 C C . VAL B 1 58 ? 0.219 -4.23 3.48 1 98.88 58 VAL B C 1
ATOM 1582 O O . VAL B 1 58 ? -0.27 -3.418 4.27 1 98.88 58 VAL B O 1
ATOM 1585 N N . ASP B 1 59 ? 1.469 -4.473 3.396 1 98.62 59 ASP B N 1
ATOM 1586 C CA . ASP B 1 59 ? 2.453 -3.629 4.066 1 98.62 59 ASP B CA 1
ATOM 1587 C C . ASP B 1 59 ? 3.75 -3.557 3.262 1 98.62 59 ASP B C 1
ATOM 1589 O O . ASP B 1 59 ? 4.125 -4.52 2.592 1 98.62 59 ASP B O 1
ATOM 1593 N N . CYS B 1 60 ? 4.352 -2.498 3.287 1 98.88 60 CYS B N 1
ATOM 1594 C CA . CYS B 1 60 ? 5.621 -2.23 2.625 1 98.88 60 CYS B CA 1
ATOM 1595 C C . CYS B 1 60 ? 6.582 -1.502 3.559 1 98.88 60 CYS B C 1
ATOM 1597 O O . CYS B 1 60 ? 6.184 -0.564 4.254 1 98.88 60 CYS B O 1
ATOM 1599 N N . HIS B 1 61 ? 7.75 -1.929 3.582 1 98.94 61 HIS B N 1
ATOM 1600 C CA . HIS B 1 61 ? 8.875 -1.234 4.191 1 98.94 61 HIS B CA 1
ATOM 1601 C C . HIS B 1 61 ? 9.898 -0.816 3.137 1 98.94 61 HIS B C 1
ATOM 1603 O O . HIS B 1 61 ? 10.562 -1.665 2.539 1 98.94 61 HIS B O 1
ATOM 1609 N N . TYR B 1 62 ? 9.984 0.45 2.941 1 98.81 62 TYR B N 1
ATOM 1610 C CA . TYR B 1 62 ? 10.852 1.003 1.902 1 98.81 62 TYR B CA 1
ATOM 1611 C C . TYR B 1 62 ? 12.25 1.275 2.441 1 98.81 62 TYR B C 1
ATOM 1613 O O . TYR B 1 62 ? 12.422 2.084 3.355 1 98.81 62 TYR B O 1
ATOM 1621 N N . LYS B 1 63 ? 13.195 0.658 1.859 1 98.56 63 LYS B N 1
ATOM 1622 C CA . LYS B 1 63 ? 14.539 0.653 2.416 1 98.56 63 LYS B CA 1
ATOM 1623 C C . LYS B 1 63 ? 15.469 1.562 1.616 1 98.56 63 LYS B C 1
ATOM 1625 O O . LYS B 1 63 ? 16.438 2.098 2.156 1 98.56 63 LYS B O 1
ATOM 1630 N N . ALA B 1 64 ? 15.234 1.625 0.343 1 97.69 64 ALA B N 1
ATOM 1631 C CA . ALA B 1 64 ? 15.969 2.498 -0.567 1 97.69 64 ALA B CA 1
ATOM 1632 C C . ALA B 1 64 ? 15.086 2.955 -1.725 1 97.69 64 ALA B C 1
ATOM 1634 O O . ALA B 1 64 ? 14.078 2.318 -2.031 1 97.69 64 ALA B O 1
ATOM 1635 N N . THR B 1 65 ? 15.484 4.012 -2.355 1 96.12 65 THR B N 1
ATOM 1636 C CA . THR B 1 65 ? 14.688 4.555 -3.449 1 96.12 65 THR B CA 1
ATOM 1637 C C . THR B 1 65 ? 14.984 3.822 -4.754 1 96.12 65 THR B C 1
ATOM 1639 O O . THR B 1 65 ? 16.062 3.229 -4.906 1 96.12 65 THR B O 1
ATOM 1642 N N . SER B 1 66 ? 14.062 3.723 -5.645 1 98.31 66 SER B N 1
ATOM 1643 C CA . SER B 1 66 ? 14.227 3.338 -7.043 1 98.31 66 SER B CA 1
ATOM 1644 C C . SER B 1 66 ? 13.766 4.449 -7.98 1 98.31 66 SER B C 1
ATOM 1646 O O . SER B 1 66 ? 13.141 5.414 -7.547 1 98.31 66 SER B O 1
ATOM 1648 N N . THR B 1 67 ? 14.203 4.355 -9.242 1 98.25 67 THR B N 1
ATOM 1649 C CA . THR B 1 67 ? 13.828 5.395 -10.195 1 98.25 67 THR B CA 1
ATOM 1650 C C . THR B 1 67 ? 13.68 4.809 -11.594 1 98.25 67 THR B C 1
ATOM 1652 O O . THR B 1 67 ? 13.891 3.611 -11.805 1 98.25 67 THR B O 1
ATOM 1655 N N . PHE B 1 68 ? 13.336 5.656 -12.492 1 98.38 68 PHE B N 1
ATOM 1656 C CA . PHE B 1 68 ? 13.07 5.262 -13.867 1 98.38 68 PHE B CA 1
ATOM 1657 C C . PHE B 1 68 ? 14.227 4.441 -14.422 1 98.38 68 PHE B C 1
ATOM 1659 O O . PHE B 1 68 ? 15.398 4.77 -14.203 1 98.38 68 PHE B O 1
ATOM 1666 N N . ALA B 1 69 ? 13.758 3.352 -15.094 1 97.75 69 ALA B N 1
ATOM 1667 C CA . ALA B 1 69 ? 14.625 2.469 -15.875 1 97.75 69 ALA B CA 1
ATOM 1668 C C . ALA B 1 69 ? 15.383 1.506 -14.969 1 97.75 69 ALA B C 1
ATOM 1670 O O . ALA B 1 69 ? 16.062 0.588 -15.453 1 97.75 69 ALA B O 1
ATOM 1671 N N . ASP B 1 70 ? 15.219 1.688 -13.641 1 98.69 70 ASP B N 1
ATOM 1672 C CA . ASP B 1 70 ? 15.711 0.635 -12.758 1 98.69 70 ASP B CA 1
ATOM 1673 C C . ASP B 1 70 ? 14.992 -0.687 -13.023 1 98.69 70 ASP B C 1
ATOM 1675 O O . ASP B 1 70 ? 13.812 -0.698 -13.359 1 98.69 70 ASP B O 1
ATOM 1679 N N . VAL B 1 71 ? 15.695 -1.729 -12.867 1 98.81 71 VAL B N 1
ATOM 1680 C CA . VAL B 1 71 ? 15.117 -3.066 -12.938 1 98.81 71 VAL B CA 1
ATOM 1681 C C . VAL B 1 71 ? 15 -3.656 -11.539 1 98.81 71 VAL B C 1
ATOM 1683 O O . VAL B 1 71 ? 16 -3.83 -10.844 1 98.81 71 VAL B O 1
ATOM 1686 N N . ILE B 1 72 ? 13.781 -3.969 -11.094 1 98.94 72 ILE B N 1
ATOM 1687 C CA . ILE B 1 72 ? 13.492 -4.465 -9.75 1 98.94 72 ILE B CA 1
ATOM 1688 C C . ILE B 1 72 ? 13.18 -5.957 -9.812 1 98.94 72 ILE B C 1
ATOM 1690 O O . ILE B 1 72 ? 12.18 -6.367 -10.406 1 98.94 72 ILE B O 1
ATOM 1694 N N . ALA B 1 73 ? 14.055 -6.738 -9.219 1 98.88 73 ALA B N 1
ATOM 1695 C CA . ALA B 1 73 ? 13.758 -8.148 -9.008 1 98.88 73 ALA B CA 1
ATOM 1696 C C . ALA B 1 73 ? 12.867 -8.352 -7.789 1 98.88 73 ALA B C 1
ATOM 1698 O O . ALA B 1 73 ? 13.125 -7.789 -6.723 1 98.88 73 ALA B O 1
ATOM 1699 N N . ILE B 1 74 ? 11.828 -9.148 -7.922 1 98.88 74 ILE B N 1
ATOM 1700 C CA . ILE B 1 74 ? 10.891 -9.391 -6.832 1 98.88 74 ILE B CA 1
ATOM 1701 C C . ILE B 1 74 ? 10.852 -10.883 -6.512 1 98.88 74 ILE B C 1
ATOM 1703 O O . ILE B 1 74 ? 10.32 -11.68 -7.293 1 98.88 74 ILE B O 1
ATOM 1707 N N . ASP B 1 75 ? 11.398 -11.219 -5.383 1 98.56 75 ASP B N 1
ATOM 1708 C CA . ASP B 1 75 ? 11.266 -12.562 -4.84 1 98.56 75 ASP B CA 1
ATOM 1709 C C . ASP B 1 75 ? 9.992 -12.695 -4.012 1 98.56 75 ASP B C 1
ATOM 1711 O O . ASP B 1 75 ? 9.727 -11.883 -3.127 1 98.56 75 ASP B O 1
ATOM 1715 N N . ILE B 1 76 ? 9.266 -13.727 -4.289 1 98.44 76 ILE B N 1
ATOM 1716 C CA . ILE B 1 76 ? 7.977 -13.891 -3.627 1 98.44 76 ILE B CA 1
ATOM 1717 C C . ILE B 1 76 ? 7.902 -15.281 -2.986 1 98.44 76 ILE B C 1
ATOM 1719 O O . ILE B 1 76 ? 8.344 -16.266 -3.576 1 98.44 76 ILE B O 1
ATOM 1723 N N . ARG B 1 77 ? 7.375 -15.344 -1.805 1 97.44 77 ARG B N 1
ATOM 1724 C CA . ARG B 1 77 ? 7.141 -16.625 -1.134 1 97.44 77 ARG B CA 1
ATOM 1725 C C . ARG B 1 77 ? 5.812 -16.609 -0.385 1 97.44 77 ARG B C 1
ATOM 1727 O O . ARG B 1 77 ? 5.328 -15.555 0.017 1 97.44 77 ARG B O 1
ATOM 1734 N N . VAL B 1 78 ? 5.293 -17.781 -0.15 1 97.56 78 VAL B N 1
ATOM 1735 C CA . VAL B 1 78 ? 4.062 -17.922 0.625 1 97.56 78 VAL B CA 1
ATOM 1736 C C . VAL B 1 78 ? 4.391 -17.922 2.115 1 97.56 78 VAL B C 1
ATOM 1738 O O . VAL B 1 78 ? 5.234 -18.703 2.57 1 97.56 78 VAL B O 1
ATOM 1741 N N . SER B 1 79 ? 3.705 -17.031 2.832 1 97.5 79 SER B N 1
ATOM 1742 C CA . SER B 1 79 ? 3.973 -16.938 4.262 1 97.5 79 SER B CA 1
ATOM 1743 C C . SER B 1 79 ? 2.797 -17.453 5.086 1 97.5 79 SER B C 1
ATOM 1745 O O . SER B 1 79 ? 2.951 -17.781 6.262 1 97.5 79 SER B O 1
ATOM 1747 N N . ILE B 1 80 ? 1.649 -17.438 4.559 1 96.44 80 ILE B N 1
ATOM 1748 C CA . ILE B 1 80 ? 0.44 -17.969 5.18 1 96.44 80 ILE B CA 1
ATOM 1749 C C . ILE B 1 80 ? -0.289 -18.875 4.199 1 96.44 80 ILE B C 1
ATOM 1751 O O . ILE B 1 80 ? -0.498 -18.516 3.039 1 96.44 80 ILE B O 1
ATOM 1755 N N . LEU B 1 81 ? -0.564 -20 4.52 1 96.12 81 LEU B N 1
ATOM 1756 C CA . LEU B 1 81 ? -1.43 -20.922 3.812 1 96.12 81 LEU B CA 1
ATOM 1757 C C . LEU B 1 81 ? -2.348 -21.656 4.785 1 96.12 81 LEU B C 1
ATOM 1759 O O . LEU B 1 81 ? -1.959 -22.688 5.363 1 96.12 81 LEU B O 1
ATOM 1763 N N . LYS B 1 82 ? -3.492 -21.125 4.926 1 93.06 82 LYS B N 1
ATOM 1764 C CA . LYS B 1 82 ? -4.414 -21.672 5.914 1 93.06 82 LYS B CA 1
ATOM 1765 C C . LYS B 1 82 ? -5.867 -21.406 5.523 1 93.06 82 LYS B C 1
ATOM 1767 O O . LYS B 1 82 ? -6.277 -20.25 5.426 1 93.06 82 LYS B O 1
ATOM 1772 N N . GLY B 1 83 ? -6.574 -22.531 5.359 1 92.56 83 GLY B N 1
ATOM 1773 C CA . GLY B 1 83 ? -7.977 -22.359 5.012 1 92.56 83 GLY B CA 1
ATOM 1774 C C . GLY B 1 83 ? -8.188 -21.578 3.73 1 92.56 83 GLY B C 1
ATOM 1775 O O . GLY B 1 83 ? -7.734 -22 2.662 1 92.56 83 GLY B O 1
ATOM 1776 N N . ALA B 1 84 ? -8.875 -20.406 3.908 1 92.38 84 ALA B N 1
ATOM 1777 C CA . ALA B 1 84 ? -9.188 -19.578 2.756 1 92.38 84 ALA B CA 1
ATOM 1778 C C . ALA B 1 84 ? -8.266 -18.359 2.689 1 92.38 84 ALA B C 1
ATOM 1780 O O . ALA B 1 84 ? -8.609 -17.344 2.098 1 92.38 84 ALA B O 1
ATOM 1781 N N . LYS B 1 85 ? -7.09 -18.516 3.318 1 95.75 85 LYS B N 1
ATOM 1782 C CA . LYS B 1 85 ? -6.203 -17.359 3.391 1 95.75 85 LYS B CA 1
ATOM 1783 C C . LYS B 1 85 ? -4.832 -17.672 2.793 1 95.75 85 LYS B C 1
ATOM 1785 O O . LYS B 1 85 ? -4.289 -18.766 3.016 1 95.75 85 LYS B O 1
ATOM 1790 N N . LEU B 1 86 ? -4.359 -16.766 2.08 1 96.88 86 LEU B N 1
ATOM 1791 C CA . LEU B 1 86 ? -3 -16.781 1.555 1 96.88 86 LEU B CA 1
ATOM 1792 C C . LEU B 1 86 ? -2.254 -15.508 1.916 1 96.88 86 LEU B C 1
ATOM 1794 O O . LEU B 1 86 ? -2.812 -14.414 1.826 1 96.88 86 LEU B O 1
ATOM 1798 N N . GLY B 1 87 ? -1.075 -15.648 2.381 1 98.31 87 GLY B N 1
ATOM 1799 C CA . GLY B 1 87 ? -0.153 -14.547 2.609 1 98.31 87 GLY B CA 1
ATOM 1800 C C . GLY B 1 87 ? 1.13 -14.672 1.811 1 98.31 87 GLY B C 1
ATOM 1801 O O . GLY B 1 87 ? 1.654 -15.773 1.631 1 98.31 87 GLY B O 1
ATOM 1802 N N . PHE B 1 88 ? 1.619 -13.578 1.354 1 98.69 88 PHE B N 1
ATOM 1803 C CA . PHE B 1 88 ? 2.854 -13.547 0.578 1 98.69 88 PHE B CA 1
ATOM 1804 C C . PHE B 1 88 ? 3.844 -12.555 1.168 1 98.69 88 PHE B C 1
ATOM 1806 O O . PHE B 1 88 ? 3.455 -11.469 1.6 1 98.69 88 PHE B O 1
ATOM 1813 N N . ASP B 1 89 ? 5.055 -12.922 1.143 1 98.75 89 ASP B N 1
ATOM 1814 C CA . ASP B 1 89 ? 6.16 -12.008 1.419 1 98.75 89 ASP B CA 1
ATOM 1815 C C . ASP B 1 89 ? 6.934 -11.68 0.144 1 98.75 89 ASP B C 1
ATOM 1817 O O . ASP B 1 89 ? 7.113 -12.539 -0.718 1 98.75 89 ASP B O 1
ATOM 1821 N N . TYR B 1 90 ? 7.383 -10.484 0.084 1 98.88 90 TYR B N 1
ATOM 1822 C CA . TYR B 1 90 ? 8.102 -9.992 -1.087 1 98.88 90 TYR B CA 1
ATOM 1823 C C . TYR B 1 90 ? 9.43 -9.359 -0.686 1 98.88 90 TYR B C 1
ATOM 1825 O O . TYR B 1 90 ? 9.492 -8.594 0.277 1 98.88 90 TYR B O 1
ATOM 1833 N N . VAL B 1 91 ? 10.438 -9.656 -1.385 1 98.88 91 VAL B N 1
ATOM 1834 C CA . VAL B 1 91 ? 11.727 -8.977 -1.285 1 98.88 91 VAL B CA 1
ATOM 1835 C C . VAL B 1 91 ? 12.102 -8.383 -2.639 1 98.88 91 VAL B C 1
ATOM 1837 O O . VAL B 1 91 ? 12.234 -9.109 -3.629 1 98.88 91 VAL B O 1
ATOM 1840 N N . MET B 1 92 ? 12.281 -7.062 -2.668 1 98.94 92 MET B N 1
ATOM 1841 C CA . MET B 1 92 ? 12.562 -6.359 -3.916 1 9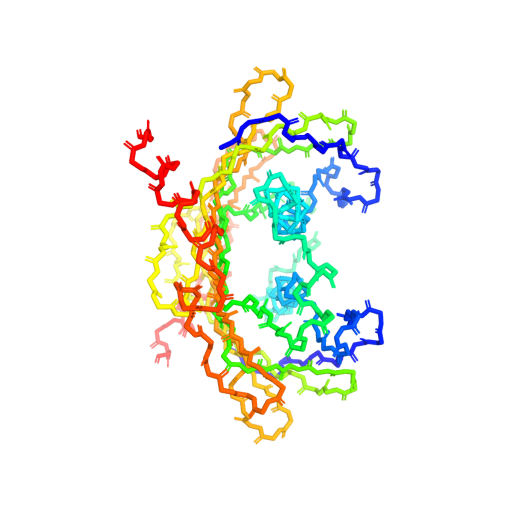8.94 92 MET B CA 1
ATOM 1842 C C . MET B 1 92 ? 13.977 -5.785 -3.916 1 98.94 92 MET B C 1
ATOM 1844 O O . MET B 1 92 ? 14.344 -5.035 -3.01 1 98.94 92 MET B O 1
ATOM 1848 N N . THR B 1 93 ? 14.703 -6.121 -4.91 1 98.88 93 THR B N 1
ATOM 1849 C CA . THR B 1 93 ? 16.062 -5.625 -5.066 1 98.88 93 THR B CA 1
ATOM 1850 C C . THR B 1 93 ? 16.266 -5.008 -6.445 1 98.88 93 THR B C 1
ATOM 1852 O O . THR B 1 93 ? 15.656 -5.453 -7.426 1 98.88 93 THR B O 1
ATOM 1855 N N . ASN B 1 94 ? 17.078 -3.971 -6.523 1 98.75 94 ASN B N 1
ATOM 1856 C CA . ASN B 1 94 ? 17.344 -3.361 -7.82 1 98.75 94 ASN B CA 1
ATOM 1857 C C . ASN B 1 94 ? 18.469 -4.082 -8.562 1 98.75 94 ASN B C 1
ATOM 1859 O O . ASN B 1 94 ? 18.953 -5.117 -8.102 1 98.75 94 ASN B O 1
ATOM 1863 N N . GLN B 1 95 ? 18.844 -3.551 -9.734 1 98.31 95 GLN B N 1
ATOM 1864 C CA . GLN B 1 95 ? 19.797 -4.207 -10.609 1 98.31 95 GLN B CA 1
ATOM 1865 C C . GLN B 1 95 ? 21.172 -4.305 -9.953 1 98.31 95 GLN B C 1
ATOM 1867 O O . GLN B 1 95 ? 22 -5.129 -10.344 1 98.31 95 GLN B O 1
ATOM 1872 N N . ASP B 1 96 ? 21.453 -3.512 -8.961 1 98.25 96 ASP B N 1
ATOM 1873 C CA . ASP B 1 96 ? 22.734 -3.504 -8.266 1 98.25 96 ASP B CA 1
ATOM 1874 C C . ASP B 1 96 ? 22.703 -4.402 -7.035 1 98.25 96 ASP B C 1
ATOM 1876 O O . ASP B 1 96 ? 23.672 -4.453 -6.27 1 98.25 96 ASP B O 1
ATOM 1880 N N . GLY B 1 97 ? 21.609 -4.988 -6.805 1 98 97 GLY B N 1
ATOM 1881 C CA . GLY B 1 97 ? 21.484 -5.898 -5.676 1 98 97 GLY B CA 1
ATOM 1882 C C . GLY B 1 97 ? 21.062 -5.199 -4.395 1 98 97 GLY B C 1
ATOM 1883 O O . GLY B 1 97 ? 21.047 -5.809 -3.324 1 98 97 GLY B O 1
ATOM 1884 N N . GLN B 1 98 ? 20.719 -3.967 -4.457 1 98.56 98 GLN B N 1
ATOM 1885 C CA . GLN B 1 98 ? 20.297 -3.207 -3.285 1 98.56 98 GLN B CA 1
ATOM 1886 C C . GLN B 1 98 ? 18.844 -3.506 -2.926 1 98.56 98 GLN B C 1
ATOM 1888 O O . GLN B 1 98 ? 17.969 -3.49 -3.793 1 98.56 98 GLN B O 1
ATOM 1893 N N . LEU B 1 99 ? 18.609 -3.807 -1.612 1 98.88 99 LEU B N 1
ATOM 1894 C CA . LEU B 1 99 ? 17.234 -3.986 -1.122 1 98.88 99 LEU B CA 1
ATOM 1895 C C . LEU B 1 99 ? 16.469 -2.668 -1.158 1 98.88 99 LEU B C 1
ATOM 1897 O O . LEU B 1 99 ? 16.844 -1.707 -0.485 1 98.88 99 LEU B O 1
ATOM 1901 N N . VAL B 1 100 ? 15.367 -2.662 -1.881 1 98.81 100 VAL B N 1
ATOM 1902 C CA . VAL B 1 100 ? 14.648 -1.397 -2.004 1 98.81 100 VAL B CA 1
ATOM 1903 C C . VAL B 1 100 ? 13.328 -1.475 -1.238 1 98.81 100 VAL B C 1
ATOM 1905 O O . VAL B 1 100 ? 12.789 -0.45 -0.811 1 98.81 100 VAL B O 1
ATOM 1908 N N . CYS B 1 101 ? 12.852 -2.734 -1.074 1 98.88 101 CYS B N 1
ATOM 1909 C CA . CYS B 1 101 ? 11.57 -2.861 -0.386 1 98.88 101 CYS B CA 1
ATOM 1910 C C . CYS B 1 101 ? 11.367 -4.285 0.123 1 98.88 101 CYS B C 1
ATOM 1912 O O . CYS B 1 101 ? 11.727 -5.25 -0.556 1 98.88 101 CYS B O 1
ATOM 1914 N N . GLN B 1 102 ? 10.828 -4.414 1.282 1 98.94 102 GLN B N 1
ATOM 1915 C CA . GLN B 1 102 ? 10.242 -5.637 1.824 1 98.94 102 GLN B CA 1
ATOM 1916 C C . GLN B 1 102 ? 8.75 -5.465 2.072 1 98.94 102 GLN B C 1
ATOM 1918 O O . GLN B 1 102 ? 8.32 -4.445 2.615 1 98.94 102 GLN B O 1
ATOM 1923 N N . ALA B 1 103 ? 8.023 -6.469 1.669 1 98.88 103 ALA B N 1
ATOM 1924 C CA . ALA B 1 103 ? 6.582 -6.242 1.712 1 98.88 103 ALA B CA 1
ATOM 1925 C C . ALA B 1 103 ? 5.832 -7.535 2.023 1 98.88 103 ALA B C 1
ATOM 1927 O O . ALA B 1 103 ? 6.438 -8.609 2.094 1 98.88 103 ALA B O 1
ATOM 1928 N N . HIS B 1 104 ? 4.527 -7.379 2.293 1 98.94 104 HIS B N 1
ATOM 1929 C CA . HIS B 1 104 ? 3.619 -8.469 2.631 1 98.94 104 HIS B CA 1
ATOM 1930 C C . HIS B 1 104 ? 2.203 -8.18 2.145 1 98.94 104 HIS B C 1
ATOM 1932 O O . HIS B 1 104 ? 1.771 -7.023 2.131 1 98.94 104 HIS B O 1
ATOM 1938 N N . SER B 1 105 ? 1.567 -9.18 1.692 1 98.88 105 SER B N 1
ATOM 1939 C CA . SER B 1 105 ? 0.146 -9.055 1.385 1 98.88 105 SER B CA 1
ATOM 1940 C C . SER B 1 105 ? -0.634 -10.266 1.886 1 98.88 105 SER B C 1
ATOM 1942 O O . SER B 1 105 ? -0.083 -11.359 1.998 1 98.88 105 SER B O 1
ATOM 1944 N N . GLU B 1 106 ? -1.902 -10.07 2.182 1 98.75 106 GLU B N 1
ATOM 1945 C CA . GLU B 1 106 ? -2.82 -11.133 2.586 1 98.75 106 GLU B CA 1
ATOM 1946 C C . GLU B 1 106 ? -4.07 -11.141 1.714 1 98.75 106 GLU B C 1
ATOM 1948 O O . GLU B 1 106 ? -4.543 -10.086 1.282 1 98.75 106 GLU B O 1
ATOM 1953 N N . HIS B 1 107 ? -4.562 -12.328 1.593 1 97.62 107 HIS B N 1
ATOM 1954 C CA . HIS B 1 107 ? -5.672 -12.539 0.669 1 97.62 107 HIS B CA 1
ATOM 1955 C C . HIS B 1 107 ? -6.668 -13.547 1.228 1 97.62 107 HIS B C 1
ATOM 1957 O O . HIS B 1 107 ? -6.281 -14.492 1.917 1 97.62 107 HIS B O 1
ATOM 1963 N N . SER B 1 108 ? -7.832 -13.312 0.896 1 96.44 108 SER B N 1
ATOM 1964 C CA . SER B 1 108 ? -8.883 -14.305 1.122 1 96.44 108 SER B CA 1
ATOM 1965 C C . SER B 1 108 ? -9.477 -14.789 -0.196 1 96.44 108 SER B C 1
ATOM 1967 O O . SER B 1 108 ? -9.195 -14.227 -1.255 1 96.44 108 SER B O 1
ATOM 1969 N N . PHE B 1 109 ? -10.227 -15.836 -0.116 1 95.44 109 PHE B N 1
ATOM 1970 C CA . PHE B 1 109 ? -10.859 -16.406 -1.293 1 95.44 109 PHE B CA 1
ATOM 1971 C C . PHE B 1 109 ? -12.344 -16.656 -1.041 1 95.44 109 PHE B C 1
ATOM 1973 O O . PHE B 1 109 ? -12.719 -17.328 -0.079 1 95.44 109 PHE B O 1
ATOM 1980 N N . LEU B 1 110 ? -13.055 -16.109 -1.883 1 94.75 110 LEU B N 1
ATOM 1981 C CA . LEU B 1 110 ? -14.5 -16.203 -1.739 1 94.75 110 LEU B CA 1
ATOM 1982 C C . LEU B 1 110 ? -15.148 -16.719 -3.021 1 94.75 110 LEU B C 1
ATOM 1984 O O . LEU B 1 110 ? -14.664 -16.438 -4.121 1 94.75 110 LEU B O 1
ATOM 1988 N N . ASP B 1 111 ? -16.266 -17.375 -2.869 1 93.94 111 ASP B N 1
ATOM 1989 C CA . ASP B 1 111 ? -17.031 -17.781 -4.043 1 93.94 111 ASP B CA 1
ATOM 1990 C C . ASP B 1 111 ? -18.047 -16.703 -4.426 1 93.94 111 ASP B C 1
ATOM 1992 O O . ASP B 1 111 ? -18.062 -15.625 -3.842 1 93.94 111 ASP B O 1
ATOM 1996 N N . LYS B 1 112 ? -18.906 -17.016 -5.387 1 89.5 112 LYS B N 1
ATOM 1997 C CA . LYS B 1 112 ? -19.844 -16.047 -5.934 1 89.5 112 LYS B CA 1
ATOM 1998 C C . LYS B 1 112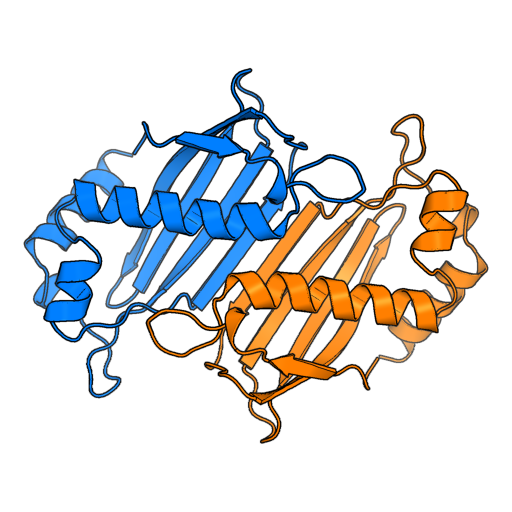 ? -20.875 -15.625 -4.883 1 89.5 112 LYS B C 1
ATOM 2000 O O . LYS B 1 112 ? -21.453 -14.539 -4.969 1 89.5 112 LYS B O 1
ATOM 2005 N N . ALA B 1 113 ? -21.078 -16.5 -3.947 1 92.38 113 ALA B N 1
ATOM 2006 C CA . ALA B 1 113 ? -22.062 -16.234 -2.898 1 92.38 113 ALA B CA 1
ATOM 2007 C C . ALA B 1 113 ? -21.422 -15.508 -1.721 1 92.38 113 ALA B C 1
ATOM 2009 O O . ALA B 1 113 ? -22.094 -15.172 -0.748 1 92.38 113 ALA B O 1
ATOM 2010 N N . GLY B 1 114 ? -20.172 -15.242 -1.778 1 90.38 114 GLY B N 1
ATOM 2011 C CA . GLY B 1 114 ? -19.469 -14.523 -0.725 1 90.38 114 GLY B CA 1
ATOM 2012 C C . GLY B 1 114 ? -19 -15.43 0.402 1 90.38 114 GLY B C 1
ATOM 2013 O O . GLY B 1 114 ? -18.672 -14.945 1.49 1 90.38 114 GLY B O 1
ATOM 2014 N N . ARG B 1 115 ? -19.047 -16.828 0.033 1 94.38 115 ARG B N 1
ATOM 2015 C CA . ARG B 1 115 ? -18.594 -17.781 1.04 1 94.38 115 ARG B CA 1
ATOM 2016 C C . ARG B 1 115 ? -17.125 -18.094 0.87 1 94.38 115 ARG B C 1
ATOM 2018 O O . ARG B 1 115 ? -16.609 -18.141 -0.254 1 94.38 115 ARG B O 1
ATOM 2025 N N . PHE B 1 116 ? -16.469 -18.312 2.033 1 95.44 116 PHE B N 1
ATOM 2026 C CA . PHE B 1 116 ? -15.047 -18.656 2.02 1 95.44 116 PHE B CA 1
ATOM 2027 C C . PHE B 1 116 ? -14.82 -19.984 1.302 1 95.44 116 PHE B C 1
ATOM 2029 O O . PHE B 1 116 ? -15.586 -20.938 1.483 1 95.44 116 PHE B O 1
ATOM 2036 N N . VAL B 1 117 ? -13.805 -19.984 0.536 1 95 117 VAL B N 1
ATOM 2037 C CA . VAL B 1 117 ? -13.414 -21.172 -0.232 1 95 117 VAL B CA 1
ATOM 2038 C C . VAL B 1 117 ? -12.289 -21.906 0.487 1 95 117 VAL B C 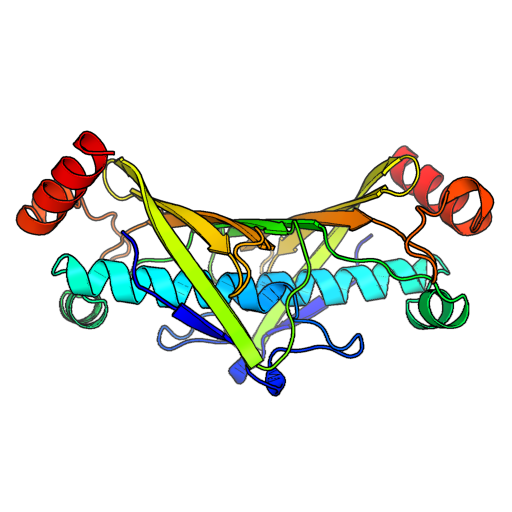1
ATOM 2040 O O . VAL B 1 117 ? -11.25 -21.328 0.789 1 95 117 VAL B O 1
ATOM 2043 N N . ALA B 1 118 ? -12.508 -23.125 0.717 1 95 118 ALA B N 1
ATOM 2044 C CA . ALA B 1 118 ? -11.43 -23.953 1.27 1 95 118 ALA B CA 1
ATOM 2045 C C . ALA B 1 118 ? -10.445 -24.359 0.184 1 95 118 ALA B C 1
ATOM 2047 O O . ALA B 1 118 ? -10.695 -25.312 -0.563 1 95 118 ALA B O 1
ATOM 2048 N N . LEU B 1 119 ? -9.344 -23.797 0.174 1 94.75 119 LEU B N 1
ATOM 2049 C CA . LEU B 1 119 ? -8.383 -23.922 -0.917 1 94.75 119 LEU B CA 1
ATOM 2050 C C . LEU B 1 119 ? -7.93 -25.375 -1.062 1 94.75 119 LEU B C 1
ATOM 2052 O O . LEU B 1 119 ? -7.816 -25.891 -2.178 1 94.75 119 LEU B O 1
ATOM 2056 N N . LYS B 1 120 ? -7.648 -25.984 0.071 1 95.56 120 LYS B N 1
ATOM 2057 C CA . LYS B 1 120 ? -7.18 -27.375 0.045 1 95.56 120 LYS B CA 1
ATOM 2058 C C . LYS B 1 120 ? -8.188 -28.281 -0.652 1 95.56 120 LYS B C 1
ATOM 2060 O O . LYS B 1 120 ? -7.801 -29.188 -1.389 1 95.56 120 LYS B O 1
ATOM 2065 N N . LYS B 1 121 ? -9.438 -28.062 -0.506 1 95.88 121 LYS B N 1
ATOM 2066 C CA . LYS B 1 121 ? -10.508 -28.891 -1.063 1 95.88 121 LYS B CA 1
ATOM 2067 C C . LYS B 1 121 ? -10.781 -28.516 -2.521 1 95.88 121 LYS B C 1
ATOM 2069 O O . LYS B 1 121 ? -10.938 -29.406 -3.367 1 95.88 121 LYS B O 1
ATOM 2074 N N . VAL B 1 122 ? -10.812 -27.266 -2.854 1 94.69 122 VAL B N 1
ATOM 2075 C CA . VAL B 1 122 ? -11.234 -26.781 -4.164 1 94.69 122 VAL B CA 1
ATOM 2076 C C . VAL B 1 122 ? -10.07 -26.859 -5.145 1 94.69 122 VAL B C 1
ATOM 2078 O O . VAL B 1 122 ? -10.258 -27.141 -6.332 1 94.69 122 VAL B O 1
ATOM 2081 N N . TYR B 1 123 ? -8.898 -26.562 -4.645 1 94.81 123 TYR B N 1
ATOM 2082 C CA . TYR B 1 123 ? -7.707 -26.594 -5.48 1 94.81 123 TYR B CA 1
ATOM 2083 C C . TYR B 1 123 ? -6.625 -27.469 -4.855 1 94.81 123 TYR B C 1
ATOM 2085 O O . TYR B 1 123 ? -5.535 -26.984 -4.535 1 94.81 123 TYR B O 1
ATOM 2093 N N . PRO B 1 124 ? -6.824 -28.719 -4.828 1 95.75 124 PRO B N 1
ATOM 2094 C CA . PRO B 1 124 ? -5.902 -29.609 -4.117 1 95.75 124 PRO B CA 1
ATOM 2095 C C . PRO B 1 124 ? -4.5 -29.609 -4.727 1 95.75 124 PRO B C 1
ATOM 2097 O O . PRO B 1 124 ? -3.508 -29.703 -4 1 95.75 124 PRO B O 1
ATOM 2100 N N . ASP B 1 125 ? -4.406 -29.594 -6.039 1 95.44 125 ASP B N 1
ATOM 2101 C CA . ASP B 1 125 ? -3.098 -29.609 -6.684 1 95.44 125 ASP B CA 1
ATOM 2102 C C . ASP B 1 125 ? -2.305 -28.344 -6.363 1 95.44 125 ASP B C 1
ATOM 2104 O O . ASP B 1 125 ? -1.107 -28.406 -6.078 1 95.44 125 ASP B O 1
ATOM 2108 N N . PHE B 1 126 ? -2.961 -27.203 -6.414 1 94.62 126 PHE B N 1
ATOM 2109 C CA . PHE B 1 126 ? -2.346 -25.938 -6.047 1 94.62 126 PHE B CA 1
ATOM 2110 C C . PHE B 1 126 ? -1.864 -25.969 -4.602 1 94.62 126 PHE B C 1
ATOM 2112 O O . PHE B 1 126 ? -0.724 -25.594 -4.312 1 94.62 126 PHE B O 1
ATOM 2119 N N . TYR B 1 127 ? -2.74 -26.375 -3.766 1 95.25 127 TYR B N 1
ATOM 2120 C CA . TYR B 1 127 ? -2.445 -26.406 -2.338 1 95.25 127 TYR B CA 1
ATOM 2121 C C . TYR B 1 127 ? -1.215 -27.266 -2.057 1 95.25 127 TYR B C 1
ATOM 2123 O O . TYR B 1 127 ? -0.325 -26.844 -1.308 1 95.25 127 TYR B O 1
ATOM 2131 N N . ALA B 1 128 ? -1.169 -28.406 -2.656 1 95.19 128 ALA B N 1
ATOM 2132 C CA . ALA B 1 128 ? -0.054 -29.328 -2.467 1 95.19 128 ALA B CA 1
ATOM 2133 C C . ALA B 1 128 ? 1.251 -28.734 -2.977 1 95.19 128 ALA B C 1
ATOM 2135 O O . ALA B 1 128 ? 2.291 -28.844 -2.32 1 95.19 128 ALA B O 1
ATOM 2136 N N . LYS B 1 129 ? 1.182 -28.156 -4.105 1 94.81 129 LYS B N 1
ATOM 2137 C CA . LYS B 1 129 ? 2.369 -27.531 -4.691 1 94.81 129 LYS B CA 1
ATOM 2138 C C . LYS B 1 129 ? 2.914 -26.422 -3.799 1 94.81 129 LYS B C 1
ATOM 2140 O O . LYS B 1 129 ? 4.121 -26.344 -3.57 1 94.81 129 LYS B O 1
ATOM 2145 N N . VAL B 1 130 ? 2.039 -25.562 -3.344 1 95.25 130 VAL B N 1
ATOM 2146 C CA . VAL B 1 130 ? 2.434 -24.438 -2.502 1 95.25 130 VAL B CA 1
ATOM 2147 C C . VAL B 1 130 ? 2.982 -24.953 -1.174 1 95.25 130 VAL B C 1
ATOM 2149 O O . VAL B 1 130 ? 3.977 -24.438 -0.663 1 95.25 130 VAL B O 1
ATOM 2152 N N . GLN B 1 131 ? 2.346 -25.938 -0.629 1 94.88 131 GLN B N 1
ATOM 2153 C CA . GLN B 1 131 ? 2.834 -26.547 0.605 1 94.88 131 GLN B CA 1
ATOM 2154 C C . GLN B 1 131 ? 4.258 -27.078 0.435 1 94.88 131 GLN B C 1
ATOM 2156 O O . GLN B 1 131 ? 5.09 -26.938 1.336 1 94.88 131 GLN B O 1
ATOM 2161 N N . GLU B 1 132 ? 4.512 -27.719 -0.667 1 94.5 132 GLU B N 1
ATOM 2162 C CA . GLU B 1 132 ? 5.844 -28.234 -0.962 1 94.5 132 GLU B CA 1
ATOM 2163 C C . GLU B 1 132 ? 6.867 -27.109 -1.037 1 94.5 132 GLU B C 1
ATOM 2165 O O . GLU B 1 132 ? 7.996 -27.25 -0.558 1 94.5 132 GLU B O 1
ATOM 2170 N N . MET B 1 133 ? 6.473 -26.047 -1.649 1 94 133 MET B N 1
ATOM 2171 C CA . MET B 1 133 ? 7.363 -24.891 -1.776 1 94 133 MET B CA 1
ATOM 2172 C C . MET B 1 133 ? 7.699 -24.312 -0.407 1 94 133 MET B C 1
ATOM 2174 O O . MET B 1 133 ? 8.828 -23.875 -0.17 1 94 133 MET B O 1
ATOM 2178 N N . ILE B 1 134 ? 6.68 -24.25 0.47 1 93.12 134 ILE B N 1
ATOM 2179 C CA . ILE B 1 134 ? 6.863 -23.719 1.815 1 93.12 134 ILE B CA 1
ATOM 2180 C C . ILE B 1 134 ? 7.855 -24.594 2.582 1 93.12 134 ILE B C 1
ATOM 2182 O O . ILE B 1 134 ? 8.719 -24.078 3.299 1 93.12 134 ILE B O 1
ATOM 2186 N N . ASN B 1 135 ? 7.746 -25.844 2.393 1 90.25 135 ASN B N 1
ATOM 2187 C CA . ASN B 1 135 ? 8.602 -26.797 3.092 1 90.25 135 ASN B CA 1
ATOM 2188 C C . ASN B 1 135 ? 10.039 -26.719 2.582 1 90.25 135 ASN B C 1
ATOM 2190 O O . ASN B 1 135 ? 10.977 -27.094 3.297 1 90.25 135 ASN B O 1
ATOM 2194 N N . GLN B 1 136 ? 10.234 -26.375 1.388 1 86.31 136 GLN B N 1
ATOM 2195 C CA . GLN B 1 136 ? 11.562 -26.297 0.79 1 86.31 136 GLN B CA 1
ATOM 2196 C C . GLN B 1 136 ? 12.258 -25 1.153 1 86.31 136 GLN B C 1
ATOM 2198 O O . GLN B 1 136 ? 13.469 -24.859 0.976 1 86.31 136 GLN B O 1
ATOM 2203 N N . ASP B 1 137 ? 11.492 -24.047 1.503 1 76.94 137 ASP B N 1
ATOM 2204 C CA . ASP B 1 137 ? 12.078 -22.766 1.913 1 76.94 137 ASP B CA 1
ATOM 2205 C C . ASP B 1 137 ? 12.68 -22.875 3.312 1 76.94 137 ASP B C 1
ATOM 2207 O O . ASP B 1 137 ? 13.742 -22.297 3.578 1 76.94 137 ASP B O 1
#

Radius of gyration: 19.93 Å; Cα contacts (8 Å, |Δi|>4): 553; chains: 2; bounding box: 46×55×40 Å

Sequence (274 aa):
MKGFTHKVQYYETDRMGITHHSNYVRWMEEARVYFLDEVGLPYDKLEADGIISPVTAVDCHYKATSTFADVIAIDIRVSILKGAKLGFDYVMTNQDGQLVCQAHSEHSFLDKAGRFVALKKVYPDFYAKVQEMINQDMKGFTHKVQYYETDRMGITHHSNYVRWMEEARVYFLDEVGLPYDKLEADGIISPVTAVDCHYKATSTFADVIAIDIRVSILKGAKLGFDYVMTNQDGQLVCQAHSEHSFLDKAGRFVALKKVYPDFYAKVQEMINQD